Protein AF-X1JRC8-F1 (afdb_monomer_lite)

Structure (mmCIF, N/CA/C/O backbone):
data_AF-X1JRC8-F1
#
_entry.id   AF-X1JRC8-F1
#
loop_
_atom_site.group_PDB
_atom_site.id
_atom_site.type_symbol
_atom_site.label_atom_id
_atom_site.label_alt_id
_atom_site.label_comp_id
_atom_site.label_asym_id
_atom_site.label_entity_id
_atom_site.label_seq_id
_atom_site.pdbx_PDB_ins_code
_atom_site.Cartn_x
_atom_site.Cartn_y
_atom_site.Cartn_z
_atom_site.occupancy
_atom_site.B_iso_or_equiv
_atom_site.auth_seq_id
_atom_site.auth_comp_id
_atom_site.auth_asym_id
_atom_site.auth_atom_id
_atom_site.pdbx_PDB_model_num
ATOM 1 N N . TYR A 1 1 ? 24.451 -19.264 -30.872 1.00 92.50 1 TYR A N 1
ATOM 2 C CA . TYR A 1 1 ? 23.324 -19.810 -30.075 1.00 92.50 1 TYR A CA 1
ATOM 3 C C . TYR A 1 1 ? 21.998 -19.510 -30.754 1.00 92.50 1 TYR A C 1
ATOM 5 O O . TYR A 1 1 ? 21.952 -18.642 -31.619 1.00 92.50 1 TYR A O 1
ATOM 13 N N . THR A 1 2 ? 20.902 -20.184 -30.382 1.00 96.12 2 THR A N 1
ATOM 14 C CA . THR A 1 2 ? 19.580 -19.758 -30.878 1.00 96.12 2 THR A CA 1
ATOM 15 C C . THR A 1 2 ? 19.216 -18.382 -30.307 1.00 96.12 2 THR A C 1
ATOM 17 O O . THR A 1 2 ? 19.749 -17.961 -29.279 1.00 96.12 2 THR A O 1
ATOM 20 N N . ARG A 1 3 ? 18.264 -17.680 -30.935 1.00 94.94 3 ARG A N 1
ATOM 21 C CA . ARG A 1 3 ? 17.757 -16.388 -30.425 1.00 94.94 3 ARG A CA 1
ATOM 22 C C . ARG A 1 3 ? 17.210 -16.500 -28.997 1.00 94.94 3 ARG A C 1
ATOM 24 O O . ARG A 1 3 ? 17.343 -15.582 -28.194 1.00 94.94 3 ARG A O 1
ATOM 31 N N . VAL A 1 4 ? 16.588 -17.638 -28.682 1.00 94.94 4 VAL A N 1
ATOM 32 C CA . VAL A 1 4 ? 16.016 -17.903 -27.357 1.00 94.94 4 VAL A CA 1
ATOM 33 C C . VAL A 1 4 ? 17.121 -18.072 -26.320 1.00 94.94 4 VAL A C 1
ATOM 35 O O . VAL A 1 4 ? 17.018 -17.497 -25.237 1.00 94.94 4 VAL A O 1
ATOM 38 N N . ASP A 1 5 ? 18.173 -18.815 -26.659 1.00 97.06 5 ASP A N 1
ATOM 39 C CA . ASP A 1 5 ? 19.301 -19.047 -25.758 1.00 97.06 5 ASP A CA 1
ATOM 40 C C . ASP A 1 5 ? 20.074 -17.756 -25.506 1.00 97.06 5 ASP A C 1
ATOM 42 O O . ASP A 1 5 ? 20.325 -17.426 -24.353 1.00 97.06 5 ASP A O 1
ATOM 46 N N . ALA A 1 6 ? 20.347 -16.962 -26.546 1.00 96.69 6 ALA A N 1
ATOM 47 C CA . ALA A 1 6 ? 21.014 -15.670 -26.395 1.00 96.69 6 ALA A CA 1
ATOM 48 C C . ALA A 1 6 ? 20.251 -14.729 -25.449 1.00 96.69 6 ALA A C 1
ATOM 50 O O . ALA A 1 6 ? 20.852 -14.106 -24.577 1.00 96.69 6 ALA A O 1
ATOM 51 N N . ARG A 1 7 ? 18.913 -14.685 -25.547 1.00 96.50 7 ARG A N 1
ATOM 52 C CA . ARG A 1 7 ? 18.073 -13.909 -24.623 1.00 96.50 7 ARG A CA 1
ATOM 53 C C . ARG A 1 7 ? 18.144 -14.428 -23.184 1.00 96.50 7 ARG A C 1
ATOM 55 O O . ARG A 1 7 ? 18.251 -13.623 -22.268 1.00 96.50 7 ARG A O 1
ATOM 62 N N . ARG A 1 8 ? 18.075 -15.747 -22.972 1.00 96.69 8 ARG A N 1
ATOM 63 C CA . ARG A 1 8 ? 18.184 -16.355 -21.629 1.00 96.69 8 ARG A CA 1
ATOM 64 C C . ARG A 1 8 ? 19.566 -16.133 -21.019 1.00 96.69 8 ARG A C 1
ATOM 66 O O . ARG A 1 8 ? 19.680 -15.856 -19.834 1.00 96.69 8 ARG A O 1
ATOM 73 N N . MET A 1 9 ? 20.614 -16.233 -21.828 1.00 97.12 9 MET A N 1
ATOM 74 C CA . MET A 1 9 ? 21.980 -15.982 -21.385 1.00 97.12 9 MET A CA 1
ATOM 75 C C . MET A 1 9 ? 22.197 -14.503 -21.053 1.00 97.12 9 MET A C 1
ATOM 77 O O . MET A 1 9 ? 22.832 -14.209 -20.047 1.00 97.12 9 MET A O 1
ATOM 81 N N . TRP A 1 10 ? 21.629 -13.575 -21.830 1.00 96.75 10 TRP A N 1
ATOM 82 C CA . TRP A 1 10 ? 21.593 -12.151 -21.473 1.00 96.75 10 TRP A CA 1
ATOM 83 C C . TRP A 1 10 ? 20.871 -11.907 -20.138 1.00 96.75 10 TRP A C 1
ATOM 85 O O . TRP A 1 10 ? 21.379 -11.192 -19.271 1.00 96.75 10 TRP A O 1
ATOM 95 N N . ASP A 1 11 ? 19.708 -12.534 -19.947 1.00 95.62 11 ASP A N 1
ATOM 96 C CA . ASP A 1 11 ? 18.930 -12.438 -18.708 1.00 95.62 11 ASP A CA 1
ATOM 97 C C . ASP A 1 11 ? 19.747 -12.891 -17.488 1.00 95.62 11 ASP A C 1
ATOM 99 O O . ASP A 1 11 ? 19.857 -12.171 -16.499 1.00 95.62 11 ASP A O 1
ATOM 103 N N . LEU A 1 12 ? 20.478 -13.998 -17.629 1.00 95.94 12 LEU A N 1
ATOM 104 C CA . LEU A 1 12 ? 21.404 -14.516 -16.619 1.00 95.94 12 LEU A CA 1
ATOM 105 C C . LEU A 1 12 ? 22.766 -13.797 -16.570 1.00 95.94 12 LEU A C 1
ATOM 107 O O . LEU A 1 12 ? 23.663 -14.254 -15.866 1.00 95.94 12 LEU A O 1
ATOM 111 N N . ARG A 1 13 ? 22.942 -12.692 -17.310 1.00 94.75 13 ARG A N 1
ATOM 112 C CA . ARG A 1 13 ? 24.187 -11.896 -17.383 1.00 94.75 13 ARG A CA 1
ATOM 113 C C . ARG A 1 13 ? 25.418 -12.684 -17.857 1.00 94.75 13 ARG A C 1
ATOM 115 O O . ARG A 1 13 ? 26.549 -12.308 -17.575 1.00 94.75 13 ARG A O 1
ATOM 122 N N . MET A 1 14 ? 25.192 -13.749 -18.621 1.00 97.12 14 MET A N 1
ATOM 123 C CA . MET A 1 14 ? 26.229 -14.597 -19.220 1.00 97.12 14 MET A CA 1
ATOM 124 C C . MET A 1 14 ? 26.732 -14.065 -20.567 1.00 97.12 14 MET A C 1
ATOM 126 O O . MET A 1 14 ? 27.758 -14.530 -21.049 1.00 97.12 14 MET A O 1
ATOM 130 N N . LEU A 1 15 ? 26.005 -13.128 -21.184 1.00 97.06 15 LEU A N 1
ATOM 131 C CA . LEU A 1 15 ? 26.433 -12.408 -22.385 1.00 97.06 15 LEU A CA 1
ATOM 132 C C . LEU A 1 15 ? 26.430 -10.905 -22.120 1.00 97.06 15 LEU A C 1
ATOM 134 O O . LEU A 1 15 ? 25.536 -10.377 -21.460 1.00 97.06 15 LEU A O 1
ATOM 138 N N . SER A 1 16 ? 27.401 -10.210 -22.696 1.00 97.25 16 SER A N 1
ATOM 139 C CA . SER A 1 16 ? 27.428 -8.755 -22.818 1.00 97.25 16 SER A CA 1
ATOM 140 C C . SER A 1 16 ? 26.529 -8.265 -23.960 1.00 97.25 16 SER A C 1
ATOM 142 O O . SER A 1 16 ? 26.144 -9.021 -24.854 1.00 97.25 16 SER A O 1
ATOM 144 N N . LYS A 1 17 ? 26.238 -6.956 -23.990 1.00 96.12 17 LYS A N 1
ATOM 145 C CA . LYS A 1 17 ? 25.460 -6.324 -25.075 1.00 96.12 17 LYS A CA 1
ATOM 146 C C . LYS A 1 17 ? 26.081 -6.585 -26.457 1.00 96.12 17 LYS A C 1
ATOM 148 O O . LYS A 1 17 ? 25.355 -6.799 -27.423 1.00 96.12 17 LYS A O 1
ATOM 153 N N . LYS A 1 18 ? 27.418 -6.588 -26.541 1.00 97.31 18 LYS A N 1
ATOM 154 C CA . LYS A 1 18 ? 28.154 -6.886 -27.775 1.00 97.31 18 LYS A CA 1
ATOM 155 C C . LYS A 1 18 ? 27.956 -8.342 -28.192 1.00 97.31 18 LYS A C 1
ATOM 157 O O . LYS A 1 18 ? 27.588 -8.592 -29.328 1.00 97.31 18 LYS A O 1
ATOM 162 N N . GLU A 1 19 ? 28.117 -9.287 -27.270 1.00 98.00 19 GLU A N 1
ATOM 163 C CA . GLU A 1 19 ? 27.978 -10.716 -27.583 1.00 98.00 19 GLU A CA 1
ATOM 164 C C . GLU A 1 19 ? 26.544 -11.101 -27.975 1.00 98.00 19 GLU A C 1
ATOM 166 O O . GLU A 1 19 ? 26.345 -11.993 -28.796 1.00 98.00 19 GLU A O 1
ATOM 171 N N . VAL A 1 20 ? 25.532 -10.402 -27.447 1.00 97.69 20 VAL A N 1
ATOM 172 C CA . VAL A 1 20 ? 24.144 -10.556 -27.909 1.00 97.69 20 VAL A CA 1
ATOM 173 C C . VAL A 1 20 ? 24.008 -10.154 -29.380 1.00 97.69 20 VAL A C 1
ATOM 175 O O . VAL A 1 20 ? 23.368 -10.874 -30.146 1.00 97.69 20 VAL A O 1
ATOM 178 N N . LYS A 1 21 ? 24.613 -9.032 -29.789 1.00 98.25 21 LYS A N 1
ATOM 179 C CA . LYS A 1 21 ? 24.619 -8.585 -31.190 1.00 98.25 21 LYS A CA 1
ATOM 180 C C . LYS A 1 21 ? 25.400 -9.544 -32.083 1.00 98.25 21 LYS A C 1
ATOM 182 O O . LYS A 1 21 ? 24.866 -9.966 -33.104 1.00 98.25 21 LYS A O 1
ATOM 187 N N . ASP A 1 22 ? 26.612 -9.913 -31.675 1.00 98.19 22 ASP A N 1
ATOM 188 C CA . ASP A 1 22 ? 27.473 -10.841 -32.414 1.00 98.19 22 ASP A CA 1
ATOM 189 C C . ASP A 1 22 ? 26.734 -12.168 -32.660 1.00 98.19 22 ASP A C 1
ATOM 191 O O . ASP A 1 22 ? 26.704 -12.666 -33.780 1.00 98.19 22 ASP A O 1
ATOM 195 N N . ASN A 1 23 ? 25.998 -12.673 -31.662 1.00 98.31 23 ASN A N 1
ATOM 196 C CA . ASN A 1 23 ? 25.167 -13.861 -31.836 1.00 98.31 23 ASN A CA 1
ATOM 197 C C . ASN A 1 23 ? 24.073 -13.689 -32.910 1.00 98.31 23 ASN A C 1
ATOM 199 O O . ASN A 1 23 ? 23.724 -14.657 -33.581 1.00 98.31 23 ASN A O 1
ATOM 203 N N . TYR A 1 24 ? 23.480 -12.501 -33.061 1.00 98.12 24 TYR A N 1
ATOM 204 C CA . TYR A 1 24 ? 22.517 -12.252 -34.139 1.00 98.12 24 TYR A CA 1
ATOM 205 C C . TYR A 1 24 ? 23.202 -12.173 -35.510 1.00 98.12 24 TYR A C 1
ATOM 207 O O . TYR A 1 24 ? 22.661 -12.715 -36.471 1.00 98.12 24 TYR A O 1
ATOM 215 N N . LEU A 1 25 ? 24.401 -11.596 -35.601 1.00 98.19 25 LEU A N 1
ATOM 216 C CA . LEU A 1 25 ? 25.201 -11.623 -36.832 1.00 98.19 25 LEU A CA 1
ATOM 217 C C . LEU A 1 25 ? 25.545 -13.065 -37.243 1.00 98.19 25 LEU A C 1
ATOM 219 O O . LEU A 1 25 ?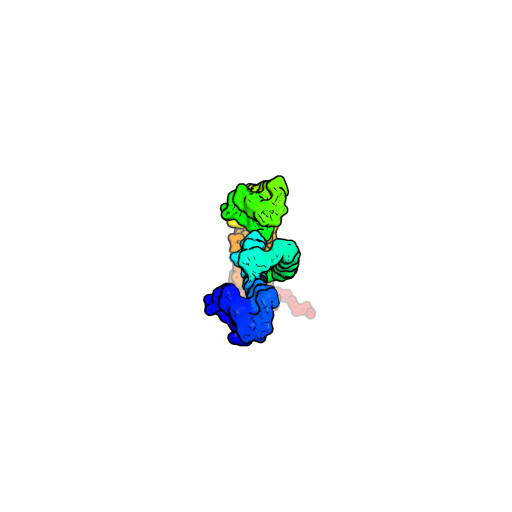 25.337 -13.441 -38.394 1.00 98.19 25 LEU A O 1
ATOM 223 N N . ASP A 1 26 ? 25.951 -13.908 -36.290 1.00 98.06 26 ASP A N 1
ATOM 224 C CA . ASP A 1 26 ? 26.242 -15.333 -36.521 1.00 98.06 26 ASP A CA 1
ATOM 225 C C . ASP A 1 26 ? 25.016 -16.125 -37.007 1.00 98.06 26 ASP A C 1
ATOM 227 O O . ASP A 1 26 ? 25.140 -17.130 -37.708 1.00 98.06 26 ASP A O 1
ATOM 231 N N . LEU A 1 27 ? 23.812 -15.674 -36.644 1.00 96.81 27 LEU A N 1
ATOM 232 C CA . LEU A 1 27 ? 22.545 -16.236 -37.120 1.00 96.81 27 LEU A CA 1
ATOM 233 C C . LEU A 1 27 ? 22.153 -15.746 -38.524 1.00 96.81 27 LEU A C 1
ATOM 235 O O . LEU A 1 27 ? 21.112 -16.164 -39.036 1.00 96.81 27 LEU A O 1
ATOM 239 N N . GLY A 1 28 ? 22.966 -14.888 -39.144 1.00 97.50 28 GLY A N 1
ATOM 240 C CA . GLY A 1 28 ? 22.777 -14.390 -40.504 1.00 97.50 28 GLY A CA 1
ATOM 241 C C . GLY A 1 28 ? 21.950 -13.109 -40.610 1.00 97.50 28 GLY A C 1
ATOM 242 O O . GLY A 1 28 ? 21.501 -12.778 -41.705 1.00 97.50 28 GLY A O 1
ATOM 243 N N . TYR A 1 29 ? 21.723 -12.392 -39.505 1.00 97.50 29 TYR A N 1
ATOM 244 C CA . TYR A 1 29 ? 21.172 -11.038 -39.572 1.00 97.50 29 TYR A CA 1
ATOM 245 C C . TYR A 1 29 ? 22.233 -10.065 -40.099 1.00 97.50 29 TYR A C 1
ATOM 247 O O . TYR A 1 29 ? 23.415 -10.214 -39.802 1.00 97.50 29 TYR A O 1
ATOM 255 N N . ASP A 1 30 ? 21.815 -9.050 -40.854 1.00 98.25 30 ASP A N 1
ATOM 256 C CA . ASP A 1 30 ? 22.697 -7.925 -41.169 1.00 98.25 30 ASP A CA 1
ATOM 257 C C . ASP A 1 30 ? 22.907 -7.006 -39.952 1.00 98.25 30 ASP A C 1
ATOM 259 O O . ASP A 1 30 ? 22.275 -7.164 -38.905 1.00 98.25 30 ASP A O 1
ATOM 263 N N . GLU A 1 31 ? 23.804 -6.033 -40.105 1.00 97.56 31 GLU A N 1
ATOM 264 C CA . GLU A 1 31 ? 24.212 -5.104 -39.049 1.00 97.56 31 GLU A CA 1
ATOM 265 C C . GLU A 1 31 ? 23.036 -4.326 -38.440 1.00 97.56 31 GLU A C 1
ATOM 267 O O . GLU A 1 31 ? 22.929 -4.217 -37.216 1.00 97.56 31 GLU A O 1
ATOM 272 N N . GLU A 1 32 ? 22.130 -3.816 -39.278 1.00 97.94 32 GLU A N 1
ATOM 273 C CA . GLU A 1 32 ? 20.974 -3.033 -38.835 1.00 97.94 32 GLU A CA 1
ATOM 274 C C . GLU A 1 32 ? 20.010 -3.910 -38.032 1.00 97.94 32 GLU A C 1
ATOM 276 O O . GLU A 1 32 ? 19.557 -3.534 -36.944 1.00 97.94 32 GLU A O 1
ATOM 281 N N . HIS A 1 33 ? 19.700 -5.100 -38.546 1.00 97.62 33 HIS A N 1
ATOM 282 C CA . HIS A 1 33 ? 18.775 -6.005 -37.881 1.00 97.62 33 HIS A CA 1
ATOM 283 C C . HIS A 1 33 ? 19.375 -6.617 -36.615 1.00 97.62 33 HIS A C 1
ATOM 285 O O . HIS A 1 33 ? 18.651 -6.776 -35.631 1.00 97.62 33 HIS A O 1
ATOM 291 N N . ALA A 1 34 ? 20.670 -6.933 -36.601 1.00 98.00 34 ALA A N 1
ATOM 292 C CA . ALA A 1 34 ? 21.358 -7.424 -35.412 1.00 98.00 34 ALA A CA 1
ATOM 293 C C . ALA A 1 34 ? 21.370 -6.367 -34.299 1.00 98.00 34 ALA A C 1
ATOM 295 O O . ALA A 1 34 ? 21.096 -6.700 -33.143 1.00 98.00 34 ALA A O 1
ATOM 296 N N . GLU A 1 35 ? 21.600 -5.094 -34.641 1.00 97.06 35 GLU A N 1
ATOM 297 C CA . GLU A 1 35 ? 21.531 -3.976 -33.694 1.00 97.06 35 GLU A CA 1
ATOM 298 C C . GLU A 1 35 ? 20.130 -3.857 -33.081 1.00 97.06 35 GLU A C 1
ATOM 300 O O . GLU A 1 35 ? 19.975 -3.893 -31.856 1.00 97.06 35 GLU A O 1
ATOM 305 N N . ARG A 1 36 ? 19.090 -3.836 -33.926 1.00 96.12 36 ARG A N 1
ATOM 306 C CA . ARG A 1 36 ? 17.692 -3.760 -33.474 1.00 96.12 36 ARG A CA 1
ATOM 307 C C . ARG A 1 36 ? 17.275 -4.966 -32.643 1.00 96.12 36 ARG A C 1
ATOM 309 O O . ARG A 1 36 ? 16.566 -4.814 -31.651 1.00 96.12 36 ARG A O 1
ATOM 316 N N . MET A 1 37 ? 17.706 -6.168 -33.023 1.00 96.50 37 MET A N 1
ATOM 317 C CA . MET A 1 37 ? 17.420 -7.389 -32.269 1.00 96.50 37 MET A CA 1
ATOM 318 C C . MET A 1 37 ? 18.109 -7.386 -30.906 1.00 96.50 37 MET A C 1
ATOM 320 O O . MET A 1 37 ? 17.512 -7.827 -29.919 1.00 96.50 37 MET A O 1
ATOM 324 N N . LYS A 1 38 ? 19.334 -6.862 -30.824 1.00 96.56 38 LYS A N 1
ATOM 325 C CA . LYS A 1 38 ? 20.045 -6.652 -29.562 1.00 96.56 38 LYS A CA 1
ATOM 326 C C . LYS A 1 38 ? 19.288 -5.656 -28.680 1.00 96.56 38 LYS A C 1
ATOM 328 O O . LYS A 1 38 ? 18.939 -6.023 -27.560 1.00 96.56 38 LYS A O 1
ATOM 333 N N . ASP A 1 39 ? 18.949 -4.468 -29.177 1.00 95.31 39 ASP A N 1
ATOM 334 C CA . ASP A 1 39 ? 18.197 -3.464 -28.400 1.00 95.31 39 ASP A CA 1
ATOM 335 C C . ASP A 1 39 ? 16.848 -4.009 -27.920 1.00 95.31 39 ASP A C 1
ATOM 337 O O . ASP A 1 39 ? 16.510 -3.914 -26.739 1.00 95.31 39 ASP A O 1
ATOM 341 N N . TRP A 1 40 ? 16.112 -4.686 -28.805 1.00 95.56 40 TRP A N 1
ATOM 342 C CA . TRP A 1 40 ? 14.862 -5.345 -28.441 1.00 95.56 40 TRP A CA 1
ATOM 343 C C . TRP A 1 40 ? 15.059 -6.388 -27.339 1.00 95.56 40 TRP A C 1
ATOM 345 O O . TRP A 1 40 ? 14.259 -6.449 -26.411 1.00 95.56 40 TRP A O 1
ATOM 355 N N . THR A 1 41 ? 16.121 -7.196 -27.404 1.00 96.44 41 THR A N 1
ATOM 356 C CA . THR A 1 41 ? 16.408 -8.236 -26.400 1.00 96.44 41 THR A CA 1
ATOM 357 C C . THR A 1 41 ? 16.669 -7.628 -25.025 1.00 96.44 41 THR A C 1
ATOM 359 O O . THR A 1 41 ? 16.116 -8.106 -24.033 1.00 96.44 41 THR A O 1
ATOM 362 N N . LEU A 1 42 ? 17.478 -6.567 -24.976 1.00 95.94 42 LEU A N 1
ATOM 363 C CA . LEU A 1 42 ? 17.808 -5.834 -23.754 1.00 95.94 42 LEU A CA 1
ATOM 364 C C . LEU A 1 42 ? 16.549 -5.253 -23.107 1.00 95.94 42 LEU A C 1
ATOM 366 O O . LEU A 1 42 ? 16.268 -5.544 -21.942 1.00 95.94 42 LEU A O 1
ATOM 370 N N . VAL A 1 43 ? 15.764 -4.505 -23.886 1.00 96.31 43 VAL A N 1
ATOM 371 C CA . VAL A 1 43 ? 14.520 -3.881 -23.421 1.00 96.31 43 VAL A CA 1
ATOM 372 C C . VAL A 1 43 ? 13.493 -4.930 -23.013 1.00 96.31 43 VAL A C 1
ATOM 374 O O . VAL A 1 43 ? 12.861 -4.786 -21.973 1.00 96.31 43 VAL A O 1
ATOM 377 N N . TYR A 1 44 ? 13.319 -5.998 -23.793 1.00 95.19 44 TYR A N 1
ATOM 378 C CA . TYR A 1 44 ? 12.329 -7.040 -23.517 1.00 95.19 44 TYR A CA 1
ATOM 379 C C . TYR A 1 44 ? 12.582 -7.736 -22.178 1.00 95.19 44 TYR A C 1
ATOM 381 O O . TYR A 1 44 ? 11.643 -7.967 -21.416 1.00 95.19 44 TYR A O 1
ATOM 389 N N . VAL A 1 45 ? 13.844 -8.062 -21.890 1.00 95.19 45 VAL A N 1
ATOM 390 C CA . VAL A 1 45 ? 14.231 -8.696 -20.626 1.00 95.19 45 VAL A CA 1
ATOM 391 C C . VAL A 1 45 ? 14.071 -7.720 -19.460 1.00 95.19 45 VAL A C 1
ATOM 393 O O . VAL A 1 45 ? 13.389 -8.049 -18.490 1.00 95.19 45 VAL A O 1
ATOM 396 N N . ALA A 1 46 ? 14.604 -6.500 -19.582 1.00 95.00 46 ALA A N 1
ATOM 397 C CA . ALA A 1 46 ? 14.498 -5.486 -18.533 1.00 95.00 46 ALA A CA 1
ATOM 398 C C . ALA A 1 46 ? 13.036 -5.135 -18.217 1.00 95.00 46 ALA A C 1
ATOM 400 O O . ALA A 1 46 ? 12.633 -5.131 -17.060 1.00 95.00 46 ALA A O 1
ATOM 401 N N . ALA A 1 47 ? 12.205 -4.914 -19.236 1.00 94.81 47 ALA A N 1
ATOM 402 C CA . ALA A 1 47 ? 10.809 -4.523 -19.065 1.00 94.81 47 ALA A CA 1
ATOM 403 C C . ALA A 1 47 ? 9.964 -5.586 -18.342 1.00 94.81 47 ALA A C 1
ATOM 405 O O . ALA A 1 47 ? 9.012 -5.229 -17.641 1.00 94.81 47 ALA A O 1
ATOM 406 N N . GLY A 1 48 ? 10.293 -6.873 -18.511 1.00 92.94 48 GLY A N 1
ATOM 407 C CA . GLY A 1 48 ? 9.643 -7.975 -17.800 1.00 92.94 48 GLY A CA 1
ATOM 408 C C . GLY A 1 48 ? 9.974 -7.983 -16.308 1.00 92.94 48 GLY A C 1
ATOM 409 O O . GLY A 1 48 ? 9.063 -8.046 -15.482 1.00 92.94 48 GLY A O 1
ATOM 410 N N . ASP A 1 49 ? 11.257 -7.861 -15.969 1.00 94.12 49 ASP A N 1
ATOM 411 C CA . ASP A 1 49 ? 11.726 -7.788 -14.582 1.00 94.12 49 ASP A CA 1
ATOM 412 C C . ASP A 1 49 ? 11.241 -6.509 -13.874 1.00 94.12 49 ASP A C 1
ATOM 414 O O . ASP A 1 49 ? 10.655 -6.579 -12.794 1.00 94.12 49 ASP A O 1
ATOM 418 N N . ILE A 1 50 ? 11.369 -5.350 -14.528 1.00 94.88 50 ILE A N 1
ATOM 419 C CA . ILE A 1 50 ? 10.894 -4.052 -14.024 1.00 94.88 50 ILE A CA 1
ATOM 420 C C . ILE A 1 50 ? 9.395 -4.103 -13.739 1.00 94.88 50 ILE A C 1
ATOM 422 O O . ILE A 1 50 ? 8.974 -3.680 -12.668 1.00 94.88 50 ILE A O 1
ATOM 426 N N . ARG A 1 51 ? 8.578 -4.676 -14.638 1.00 92.81 51 ARG A N 1
ATOM 427 C CA . ARG A 1 51 ? 7.140 -4.863 -14.381 1.00 92.81 51 ARG A CA 1
ATOM 428 C C . ARG A 1 51 ? 6.906 -5.662 -13.101 1.00 92.81 51 ARG A C 1
ATOM 430 O O . ARG A 1 51 ? 6.074 -5.265 -12.295 1.00 92.81 51 ARG A O 1
ATOM 437 N N . ALA A 1 52 ? 7.620 -6.771 -12.921 1.00 89.62 52 ALA A N 1
ATOM 438 C CA . ALA A 1 52 ? 7.442 -7.646 -11.767 1.00 89.62 52 ALA A CA 1
ATOM 439 C C . ALA A 1 52 ? 7.899 -6.999 -10.449 1.00 89.62 52 ALA A C 1
ATOM 441 O O . ALA A 1 52 ? 7.293 -7.245 -9.407 1.00 89.62 52 ALA A O 1
ATOM 442 N N . ARG A 1 53 ? 8.964 -6.188 -10.471 1.00 92.00 53 ARG A N 1
ATOM 443 C CA . ARG A 1 53 ? 9.425 -5.427 -9.299 1.00 92.00 53 ARG A CA 1
ATOM 444 C C . ARG A 1 53 ? 8.501 -4.255 -8.988 1.00 92.00 53 ARG A C 1
ATOM 446 O O . ARG A 1 53 ? 8.157 -4.048 -7.827 1.00 92.00 53 ARG A O 1
ATOM 453 N N . PHE A 1 54 ? 8.058 -3.538 -10.016 1.00 86.75 54 PHE A N 1
ATOM 454 C CA . PHE A 1 54 ? 7.133 -2.416 -9.894 1.00 86.75 54 PHE A CA 1
ATOM 455 C C . PHE A 1 54 ? 5.773 -2.864 -9.349 1.00 86.75 54 PHE A C 1
ATOM 457 O O . PHE A 1 54 ? 5.271 -2.267 -8.401 1.00 86.75 54 PHE A O 1
ATOM 464 N N . SER A 1 55 ? 5.213 -3.969 -9.859 1.00 82.94 55 SER A N 1
ATOM 465 C CA . SER A 1 55 ? 3.917 -4.480 -9.389 1.00 82.94 55 SER A CA 1
ATOM 466 C C . SER A 1 55 ? 3.932 -4.924 -7.922 1.00 82.94 55 SER A C 1
ATOM 468 O O . SER A 1 55 ? 2.899 -4.917 -7.259 1.00 82.94 55 SER A O 1
ATOM 470 N N . LYS A 1 56 ? 5.111 -5.272 -7.391 1.00 82.50 56 LYS A N 1
ATOM 471 C CA . LYS A 1 56 ? 5.333 -5.617 -5.978 1.00 82.50 56 LYS A CA 1
ATOM 472 C C . LYS A 1 56 ? 5.740 -4.422 -5.107 1.00 82.50 56 LYS A C 1
ATOM 474 O O . LYS A 1 56 ? 6.027 -4.608 -3.923 1.00 82.50 56 LYS A O 1
ATOM 479 N N . GLY A 1 57 ? 5.833 -3.223 -5.686 1.00 79.81 57 GLY A N 1
ATOM 480 C CA . GLY A 1 57 ? 6.291 -2.015 -4.999 1.00 79.81 57 GLY A CA 1
ATOM 481 C C . GLY A 1 57 ? 7.752 -2.075 -4.546 1.00 79.81 57 GLY A C 1
ATOM 482 O O . GLY A 1 57 ? 8.110 -1.445 -3.559 1.00 79.81 57 GLY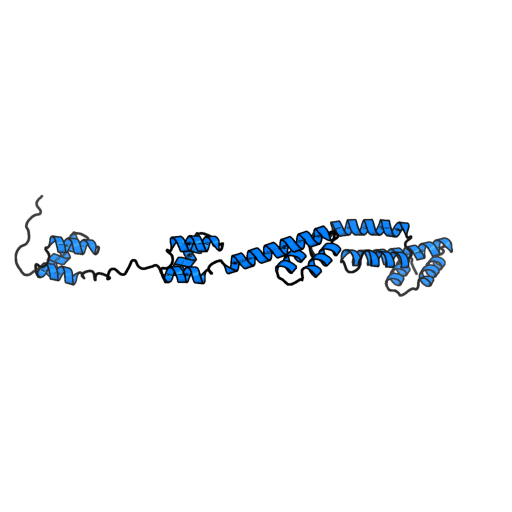 A O 1
ATOM 483 N N . TRP A 1 58 ? 8.598 -2.875 -5.204 1.00 85.69 58 TRP A N 1
ATOM 484 C CA . TRP A 1 58 ? 10.034 -2.943 -4.890 1.00 85.69 58 TRP A CA 1
ATOM 485 C C . TRP A 1 58 ? 10.831 -1.801 -5.522 1.00 85.69 58 TRP A C 1
ATOM 487 O O . TRP A 1 58 ? 11.961 -1.564 -5.112 1.00 85.69 58 TRP A O 1
ATOM 497 N N . ILE A 1 59 ? 10.251 -1.138 -6.523 1.00 81.38 59 ILE A N 1
ATOM 498 C CA . ILE A 1 59 ? 10.800 0.043 -7.187 1.00 81.38 59 ILE A CA 1
ATOM 499 C C . ILE A 1 59 ? 9.694 1.067 -7.434 1.00 81.38 59 ILE A C 1
ATOM 501 O O . ILE A 1 59 ? 8.530 0.713 -7.643 1.00 81.38 59 ILE A O 1
ATOM 505 N N . THR A 1 60 ? 10.081 2.332 -7.442 1.00 82.56 60 THR A N 1
ATOM 506 C CA . THR A 1 60 ? 9.247 3.493 -7.754 1.00 82.56 60 THR A CA 1
ATOM 507 C C . THR A 1 60 ? 9.079 3.681 -9.264 1.00 82.56 60 THR A C 1
ATOM 509 O O . THR A 1 60 ? 9.813 3.116 -10.078 1.00 82.56 60 THR A O 1
ATOM 512 N N . ALA A 1 61 ? 8.124 4.528 -9.665 1.00 80.12 61 ALA A N 1
ATOM 513 C CA . ALA A 1 61 ? 7.946 4.899 -11.071 1.00 80.12 61 ALA A CA 1
ATOM 514 C C . ALA A 1 61 ? 9.192 5.603 -11.647 1.00 80.12 61 ALA A C 1
ATOM 516 O O . ALA A 1 61 ? 9.541 5.387 -12.806 1.00 80.12 61 ALA A O 1
ATOM 517 N N . THR A 1 62 ? 9.895 6.391 -10.829 1.00 81.50 62 THR A N 1
ATOM 518 C CA . THR A 1 62 ? 11.137 7.085 -11.204 1.00 81.50 62 THR A CA 1
ATOM 519 C C . THR A 1 62 ? 12.293 6.111 -11.439 1.00 81.50 62 THR A C 1
ATOM 521 O O . THR A 1 62 ? 13.023 6.242 -12.425 1.00 81.50 62 THR A O 1
ATOM 524 N N . GLU A 1 63 ? 12.444 5.101 -10.579 1.00 85.94 63 GLU A N 1
ATOM 525 C CA . GLU A 1 63 ? 13.445 4.039 -10.753 1.00 85.94 63 GLU A CA 1
ATOM 526 C C . GLU A 1 63 ? 13.130 3.191 -11.990 1.00 85.94 63 GLU A C 1
ATOM 528 O O . GLU A 1 63 ? 13.993 3.013 -12.849 1.00 85.94 63 GLU A O 1
ATOM 533 N N . ALA A 1 64 ? 11.869 2.774 -12.159 1.00 90.81 64 ALA A N 1
ATOM 534 C CA . ALA A 1 64 ? 11.425 2.047 -13.348 1.00 90.81 64 ALA A CA 1
ATOM 535 C C . ALA A 1 64 ? 11.688 2.839 -14.641 1.00 90.81 64 ALA A C 1
ATOM 537 O O . ALA A 1 64 ? 12.132 2.268 -15.638 1.00 90.81 64 ALA A O 1
ATOM 538 N N . ARG A 1 65 ? 11.460 4.160 -14.630 1.00 91.25 65 ARG A N 1
ATOM 539 C CA . ARG A 1 65 ? 11.755 5.048 -15.762 1.00 91.25 65 ARG A CA 1
ATOM 540 C C . ARG A 1 65 ? 13.235 5.041 -16.121 1.00 91.25 65 ARG A C 1
ATOM 542 O O . ARG A 1 65 ? 13.576 4.872 -17.290 1.00 91.25 65 ARG A O 1
ATOM 549 N N . THR A 1 66 ? 14.092 5.228 -15.122 1.00 92.12 66 THR A N 1
ATOM 550 C CA . THR A 1 66 ? 15.549 5.259 -15.295 1.00 92.12 66 THR A CA 1
ATOM 551 C C . THR A 1 66 ? 16.050 3.946 -15.888 1.00 92.12 66 THR A C 1
ATOM 553 O O . THR A 1 66 ? 16.716 3.951 -16.921 1.00 92.12 66 THR A O 1
ATOM 556 N N . GLU A 1 67 ? 15.642 2.813 -15.318 1.00 94.44 67 GLU A N 1
ATOM 557 C CA . GLU A 1 67 ? 16.097 1.500 -15.776 1.00 94.44 67 GLU A CA 1
ATOM 558 C C . GLU A 1 67 ? 15.618 1.152 -17.200 1.00 94.44 67 GLU A C 1
ATOM 560 O O . GLU A 1 67 ? 16.361 0.552 -17.980 1.00 94.44 67 GLU A O 1
ATOM 565 N N . LEU A 1 68 ? 14.398 1.547 -17.588 1.00 95.00 68 LEU A N 1
ATOM 566 C CA . LEU A 1 68 ? 13.899 1.335 -18.955 1.00 95.00 68 LEU A CA 1
ATOM 567 C C . LEU A 1 68 ? 14.691 2.142 -19.992 1.00 95.00 68 LEU A C 1
ATOM 569 O O . LEU A 1 68 ? 14.964 1.634 -21.084 1.00 95.00 68 LEU A O 1
ATOM 573 N N . LEU A 1 69 ? 15.080 3.373 -19.652 1.00 93.94 69 LEU A N 1
ATOM 574 C CA . LEU A 1 69 ? 15.927 4.210 -20.505 1.00 93.94 69 LEU A CA 1
ATOM 575 C C . LEU A 1 69 ? 17.324 3.603 -20.663 1.00 93.94 69 LEU A C 1
ATOM 577 O O . LEU A 1 69 ? 17.823 3.489 -21.781 1.00 93.94 69 LEU A O 1
ATOM 581 N N . GLU A 1 70 ? 17.930 3.140 -19.570 1.00 93.56 70 GLU A N 1
ATOM 582 C CA . GLU A 1 70 ? 19.245 2.482 -19.590 1.00 93.56 70 GLU A CA 1
ATOM 583 C C . GLU A 1 70 ? 19.245 1.156 -20.368 1.00 93.56 70 GLU A C 1
ATOM 585 O O . GLU A 1 70 ? 20.245 0.780 -21.001 1.00 93.56 70 GLU A O 1
ATOM 590 N N . ALA A 1 71 ? 18.112 0.448 -20.357 1.00 92.94 71 ALA A N 1
ATOM 591 C CA . ALA A 1 71 ? 17.899 -0.748 -21.164 1.00 92.94 71 ALA A CA 1
ATOM 592 C C . ALA A 1 71 ? 17.775 -0.445 -22.669 1.00 92.94 71 ALA A C 1
ATOM 594 O O . ALA A 1 71 ? 17.933 -1.362 -23.476 1.00 92.94 71 ALA A O 1
ATOM 595 N N . GLY A 1 72 ? 17.541 0.816 -23.048 1.00 92.56 72 GLY A N 1
ATOM 596 C CA . GLY A 1 72 ? 17.441 1.274 -24.436 1.00 92.56 72 GLY A CA 1
ATOM 597 C C . GLY A 1 72 ? 16.011 1.491 -24.933 1.00 92.56 72 GLY A C 1
ATOM 598 O O . GLY A 1 72 ? 15.792 1.556 -26.142 1.00 92.56 72 GLY A O 1
ATOM 599 N N . MET A 1 73 ? 15.016 1.582 -24.042 1.00 94.75 73 MET A N 1
ATOM 600 C CA . MET A 1 73 ? 13.657 1.936 -24.452 1.00 94.75 73 MET A CA 1
ATOM 601 C C . MET A 1 73 ? 13.616 3.421 -24.862 1.00 94.75 73 MET A C 1
ATOM 603 O O . MET A 1 73 ? 14.078 4.263 -24.093 1.00 94.75 73 MET A O 1
ATOM 607 N N . PRO A 1 74 ? 13.053 3.772 -26.036 1.00 93.81 74 PRO A N 1
ATOM 608 C CA . PRO A 1 74 ? 12.914 5.169 -26.450 1.00 93.81 74 PRO A CA 1
ATOM 609 C C . PRO A 1 74 ? 12.114 5.985 -25.435 1.00 93.81 74 PRO A C 1
ATOM 611 O O . PRO A 1 74 ? 11.118 5.483 -24.911 1.00 93.81 74 PRO A O 1
ATOM 614 N N . VAL A 1 75 ? 12.510 7.237 -2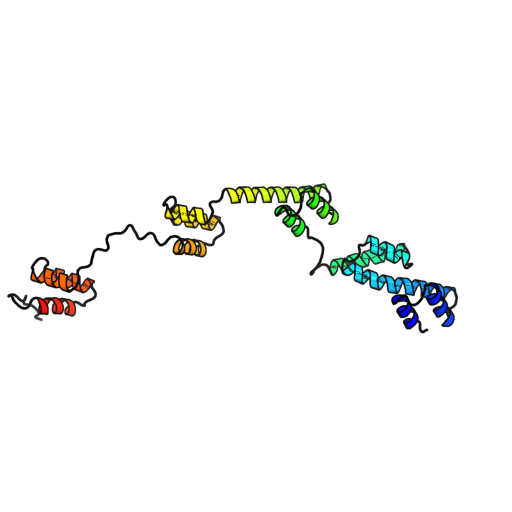5.193 1.00 87.94 75 VAL A N 1
ATOM 615 C CA . VAL A 1 75 ? 11.905 8.116 -24.173 1.00 87.94 75 VAL A CA 1
ATOM 616 C C . VAL A 1 75 ? 10.388 8.202 -24.344 1.00 87.94 75 VAL A C 1
ATOM 618 O O . VAL A 1 75 ? 9.640 7.991 -23.392 1.00 87.94 75 VAL A O 1
ATOM 621 N N . GLU A 1 76 ? 9.930 8.391 -25.579 1.00 88.38 76 GLU A N 1
ATOM 622 C CA . GLU A 1 76 ? 8.513 8.503 -25.933 1.00 88.38 76 GLU A CA 1
ATOM 623 C C . GLU A 1 76 ? 7.746 7.210 -25.627 1.00 88.38 76 GLU A C 1
ATOM 625 O O . GLU A 1 76 ? 6.550 7.225 -25.334 1.00 88.38 76 GLU A O 1
ATOM 630 N N . ARG A 1 77 ? 8.429 6.061 -25.695 1.00 91.88 77 ARG A N 1
ATOM 631 C CA . ARG A 1 77 ? 7.844 4.758 -25.380 1.00 91.88 77 ARG A CA 1
ATOM 632 C C . ARG A 1 77 ? 7.834 4.482 -23.880 1.00 91.88 77 ARG A C 1
ATOM 634 O O . ARG A 1 77 ? 6.905 3.813 -23.427 1.00 91.88 77 ARG A O 1
ATOM 641 N N . VAL A 1 78 ? 8.829 4.969 -23.140 1.00 92.38 78 VAL A N 1
ATOM 642 C CA . VAL A 1 78 ? 8.932 4.781 -21.686 1.00 92.38 78 VAL A CA 1
ATOM 643 C C . VAL A 1 78 ? 7.727 5.380 -20.983 1.00 92.38 78 VAL A C 1
ATOM 645 O O . VAL A 1 78 ? 7.089 4.681 -20.199 1.00 92.38 78 VAL A O 1
ATOM 648 N N . ASP A 1 79 ? 7.368 6.620 -21.306 1.00 86.50 79 ASP A N 1
ATOM 649 C CA . ASP A 1 79 ? 6.275 7.308 -20.616 1.00 86.50 79 ASP A CA 1
ATOM 650 C C . ASP A 1 79 ? 4.930 6.582 -20.847 1.00 86.50 79 ASP A C 1
ATOM 652 O O . ASP A 1 79 ? 4.213 6.276 -19.894 1.00 86.50 79 ASP A O 1
ATOM 656 N N . VAL A 1 80 ? 4.650 6.155 -22.087 1.00 90.19 80 VAL A N 1
ATOM 657 C CA . VAL A 1 80 ? 3.462 5.341 -22.426 1.00 90.19 80 VAL A CA 1
ATOM 658 C C . VAL A 1 80 ? 3.485 3.967 -21.741 1.00 90.19 80 VAL A C 1
ATOM 660 O O . VAL A 1 80 ? 2.448 3.434 -21.340 1.00 90.19 80 VAL A O 1
ATOM 663 N N . TYR A 1 81 ? 4.661 3.345 -21.629 1.00 91.25 81 TYR A N 1
ATOM 664 C CA . TYR A 1 81 ? 4.812 2.052 -20.962 1.00 91.25 81 TYR A CA 1
ATOM 665 C C . TYR A 1 81 ? 4.550 2.164 -19.455 1.00 91.25 81 TYR A C 1
ATOM 667 O O . TYR A 1 81 ? 3.857 1.313 -18.896 1.00 91.25 81 TYR A O 1
ATOM 675 N N . LEU A 1 82 ? 5.053 3.223 -18.816 1.00 88.50 82 LEU A N 1
ATOM 676 C CA . LEU A 1 82 ? 4.839 3.502 -17.398 1.00 88.50 82 LEU A CA 1
ATOM 677 C C . LEU A 1 82 ? 3.386 3.848 -17.097 1.00 88.50 82 LEU A C 1
ATOM 679 O O . LEU A 1 82 ? 2.845 3.305 -16.142 1.00 88.50 82 LEU A O 1
ATOM 683 N N . GLU A 1 83 ? 2.727 4.662 -17.923 1.00 85.75 83 GLU A N 1
ATOM 684 C CA . GLU A 1 83 ? 1.295 4.952 -17.767 1.00 85.75 83 GLU A CA 1
ATOM 685 C C . GLU A 1 83 ? 0.476 3.652 -17.740 1.00 85.75 83 GLU A C 1
ATOM 687 O O . GLU A 1 83 ? -0.356 3.431 -16.855 1.00 85.75 83 GLU A O 1
ATOM 692 N N . LYS A 1 84 ? 0.768 2.738 -18.673 1.00 87.94 84 LYS A N 1
ATOM 693 C CA . LYS A 1 84 ? 0.128 1.423 -18.721 1.00 87.94 84 LYS A CA 1
ATOM 694 C C . LYS A 1 84 ? 0.443 0.585 -17.479 1.00 87.94 84 LYS A C 1
ATOM 696 O O . LYS A 1 84 ? -0.480 0.014 -16.905 1.00 87.94 84 LYS A O 1
ATOM 701 N N . LEU A 1 85 ? 1.706 0.527 -17.053 1.00 84.88 85 LEU A N 1
ATOM 702 C CA . LEU A 1 85 ? 2.105 -0.200 -15.845 1.00 84.88 85 LEU A CA 1
ATOM 703 C C . LEU A 1 85 ? 1.416 0.337 -14.591 1.00 84.88 85 LEU A C 1
ATOM 705 O O . LEU A 1 85 ? 0.939 -0.454 -13.784 1.00 84.88 85 LEU A O 1
ATOM 709 N N . VAL A 1 86 ? 1.345 1.658 -14.431 1.00 79.25 86 VAL A N 1
ATOM 710 C CA . VAL A 1 86 ? 0.668 2.319 -13.309 1.00 79.25 86 VAL A CA 1
ATOM 711 C C . VAL A 1 86 ? -0.817 1.990 -13.328 1.00 79.25 86 VAL A C 1
ATOM 713 O O . VAL A 1 86 ? -1.365 1.643 -12.289 1.00 79.25 86 VAL A O 1
ATOM 716 N N . LYS A 1 87 ? -1.467 2.033 -14.494 1.00 79.88 87 LYS A N 1
ATOM 717 C CA . LYS A 1 87 ? -2.887 1.695 -14.623 1.00 79.88 87 LYS A CA 1
ATOM 718 C C . LYS A 1 87 ? -3.166 0.227 -14.294 1.00 79.88 87 LYS A C 1
ATOM 720 O O . LYS A 1 87 ? -4.080 -0.045 -13.525 1.00 79.88 87 LYS A O 1
ATOM 725 N N . GLU A 1 88 ? -2.376 -0.697 -14.843 1.00 76.25 88 GLU A N 1
ATOM 726 C CA . GLU A 1 88 ? -2.504 -2.145 -14.610 1.00 76.25 88 GLU A CA 1
ATOM 727 C C . GLU A 1 88 ? -2.221 -2.504 -13.146 1.00 76.25 88 GLU A C 1
ATOM 729 O O . GLU A 1 88 ? -3.012 -3.198 -12.507 1.00 76.25 88 GLU A O 1
ATOM 734 N N . THR A 1 89 ? -1.147 -1.948 -12.583 1.00 63.00 89 THR A N 1
ATOM 735 C CA . THR A 1 89 ? -0.785 -2.144 -11.176 1.00 63.00 89 THR A CA 1
ATOM 736 C C . THR A 1 89 ? -1.803 -1.472 -10.260 1.00 63.00 89 THR A C 1
ATOM 738 O O . THR A 1 89 ? -2.193 -2.058 -9.266 1.00 63.00 89 THR A O 1
ATOM 741 N N . GLY A 1 90 ? -2.310 -0.284 -10.593 1.00 55.22 90 GLY A N 1
ATOM 742 C CA . GLY A 1 90 ? -3.375 0.399 -9.854 1.00 55.22 90 GLY A CA 1
ATOM 743 C C . GLY A 1 90 ? -4.683 -0.396 -9.820 1.00 55.22 90 GLY A C 1
ATOM 744 O O . GLY A 1 90 ? -5.350 -0.429 -8.789 1.00 55.22 90 GLY A O 1
ATOM 745 N N . THR A 1 91 ? -5.015 -1.109 -10.903 1.00 50.69 91 THR A N 1
ATOM 746 C CA . THR A 1 91 ? -6.120 -2.080 -10.908 1.00 50.69 91 THR A CA 1
ATOM 747 C C . THR A 1 91 ? -5.813 -3.363 -10.130 1.00 50.69 91 THR A C 1
ATOM 749 O O . THR A 1 91 ? -6.732 -3.910 -9.536 1.00 50.69 91 THR A O 1
ATOM 752 N N . GLU A 1 92 ? -4.560 -3.830 -10.061 1.00 44.50 92 GLU A N 1
ATOM 753 C CA . GLU A 1 92 ? -4.150 -4.977 -9.220 1.00 44.50 92 GLU A CA 1
ATOM 754 C C . GLU A 1 92 ? -3.950 -4.618 -7.731 1.00 44.50 92 GLU A C 1
ATOM 756 O O . GLU A 1 92 ? -4.089 -5.475 -6.855 1.00 44.50 92 GLU A O 1
ATOM 761 N N . ARG A 1 93 ? -3.709 -3.342 -7.405 1.00 42.97 93 ARG A N 1
ATOM 762 C CA . ARG A 1 93 ? -3.536 -2.800 -6.043 1.00 42.97 93 ARG A CA 1
ATOM 763 C C . ARG A 1 93 ? -4.828 -2.759 -5.219 1.00 42.97 93 ARG A C 1
ATOM 765 O O . ARG A 1 93 ? -4.859 -2.133 -4.166 1.00 42.97 93 ARG A O 1
ATOM 772 N N . THR A 1 94 ? -5.891 -3.451 -5.628 1.00 44.47 94 THR A N 1
ATOM 773 C CA . THR A 1 94 ? -7.150 -3.492 -4.865 1.00 44.47 94 THR A CA 1
ATOM 774 C C . THR A 1 94 ? -7.222 -4.558 -3.776 1.00 44.47 94 THR A C 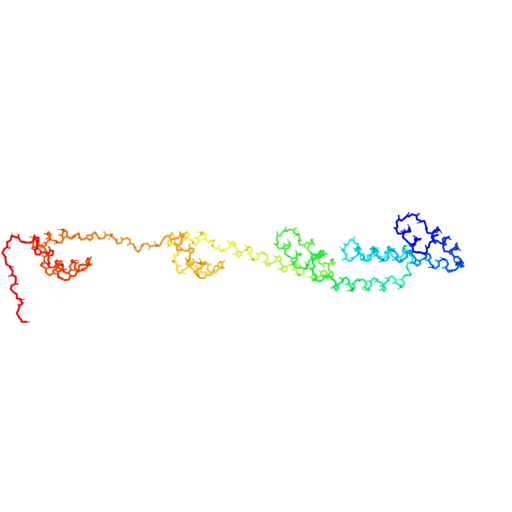1
ATOM 776 O O . THR A 1 94 ? -8.271 -4.659 -3.147 1.00 44.47 94 THR A O 1
ATOM 779 N N . ALA A 1 95 ? -6.183 -5.360 -3.504 1.00 40.00 95 ALA A N 1
ATOM 780 C CA . ALA A 1 95 ? -6.441 -6.529 -2.656 1.00 40.00 95 ALA A CA 1
ATOM 781 C C . ALA A 1 95 ? -5.378 -7.037 -1.680 1.00 40.00 95 ALA A C 1
ATOM 783 O O . ALA A 1 95 ? -5.692 -8.068 -1.081 1.00 40.00 95 ALA A O 1
ATOM 784 N N . LYS A 1 96 ? -4.209 -6.403 -1.430 1.00 42.34 96 LYS A N 1
ATOM 785 C CA . LYS A 1 96 ? -3.519 -6.746 -0.159 1.00 42.34 96 LYS A CA 1
ATOM 786 C C . LYS A 1 96 ? -2.366 -5.927 0.411 1.00 42.34 96 LYS A C 1
ATOM 788 O O . LYS A 1 96 ? -2.289 -5.904 1.631 1.00 42.34 96 LYS A O 1
ATOM 793 N N . GLU A 1 97 ? -1.445 -5.328 -0.335 1.00 42.25 97 GLU A N 1
ATOM 794 C CA . GLU A 1 97 ? -0.156 -4.982 0.295 1.00 42.25 97 GLU A CA 1
ATOM 795 C C . GLU A 1 97 ? 0.453 -3.667 -0.222 1.00 42.25 97 GLU A C 1
ATOM 797 O O . GLU A 1 97 ? 0.851 -3.583 -1.377 1.00 42.25 97 GLU A O 1
ATOM 802 N N . ARG A 1 98 ? 0.621 -2.704 0.705 1.00 45.59 98 ARG A N 1
ATOM 803 C CA . ARG A 1 98 ? 1.686 -1.673 0.736 1.00 45.59 98 ARG A CA 1
ATOM 804 C C . ARG A 1 98 ? 1.488 -0.337 0.002 1.00 45.59 98 ARG A C 1
ATOM 806 O O . ARG A 1 98 ? 2.373 0.077 -0.729 1.00 45.59 98 ARG A O 1
ATOM 813 N N . ASP A 1 99 ? 0.435 0.399 0.342 1.00 50.53 99 ASP A N 1
ATOM 814 C CA . ASP A 1 99 ? 0.593 1.817 0.717 1.00 50.53 99 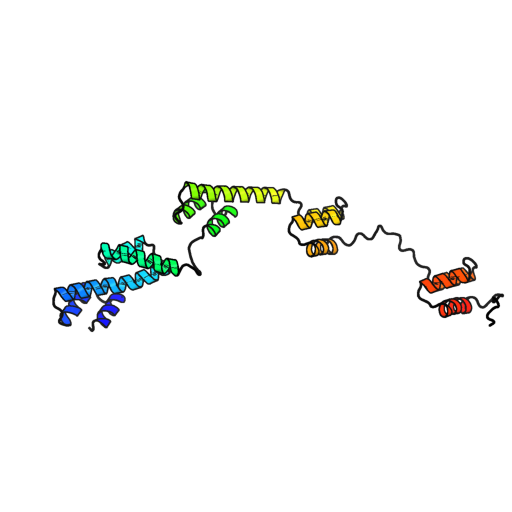ASP A CA 1
ATOM 815 C C . ASP A 1 99 ? -0.086 1.976 2.074 1.00 50.53 99 ASP A C 1
ATOM 817 O O . ASP A 1 99 ? -1.129 1.357 2.305 1.00 50.53 99 ASP A O 1
ATOM 821 N N . LEU A 1 100 ? 0.489 2.768 2.985 1.00 57.47 100 LEU A N 1
ATOM 822 C CA . LEU A 1 100 ? -0.295 3.238 4.124 1.00 57.47 100 LEU A CA 1
ATOM 823 C C . LEU A 1 100 ? -1.501 3.962 3.537 1.00 57.47 100 LEU A C 1
ATOM 825 O O . LEU A 1 100 ? -1.346 4.930 2.798 1.00 57.47 100 LEU A O 1
ATOM 829 N N . THR A 1 101 ? -2.702 3.474 3.817 1.00 71.62 101 THR A N 1
ATOM 830 C CA . THR A 1 101 ? -3.896 4.189 3.377 1.00 71.62 101 THR A CA 1
ATOM 831 C C . THR A 1 101 ? -3.980 5.507 4.149 1.00 71.62 101 THR A C 1
ATOM 833 O O . THR A 1 101 ? -3.451 5.610 5.260 1.00 71.62 101 THR A O 1
ATOM 836 N N . LYS A 1 102 ? -4.703 6.506 3.624 1.00 78.81 102 LYS A N 1
ATOM 837 C CA . LYS A 1 102 ? -5.068 7.713 4.396 1.00 78.81 102 LYS A CA 1
ATOM 838 C C . LYS A 1 102 ? -5.532 7.347 5.814 1.00 78.81 102 LYS A C 1
ATOM 840 O O . LYS A 1 102 ? -5.149 7.998 6.777 1.00 78.81 102 LYS A O 1
ATOM 845 N N . THR A 1 103 ? -6.300 6.263 5.938 1.00 76.31 103 THR A N 1
ATOM 846 C CA . THR A 1 103 ? -6.798 5.727 7.209 1.00 76.31 103 THR A CA 1
ATOM 847 C C . THR A 1 103 ? -5.697 5.190 8.126 1.00 76.31 103 THR A C 1
ATOM 849 O O . THR A 1 103 ? -5.796 5.339 9.341 1.00 76.31 103 THR A O 1
ATOM 852 N N . ASP A 1 104 ? -4.654 4.553 7.596 1.00 81.75 104 ASP A N 1
ATOM 853 C CA . ASP A 1 104 ? -3.545 4.053 8.415 1.00 81.75 104 ASP A CA 1
ATOM 854 C C . ASP A 1 104 ? -2.664 5.193 8.930 1.00 81.75 104 ASP A C 1
ATOM 856 O O . ASP A 1 104 ? -2.224 5.143 10.082 1.00 81.75 104 ASP A O 1
ATOM 860 N N . ILE A 1 105 ? -2.461 6.236 8.118 1.00 85.12 105 ILE A N 1
ATOM 861 C CA . ILE A 1 105 ? -1.722 7.446 8.510 1.00 85.12 105 ILE A CA 1
ATOM 862 C C . ILE A 1 105 ? -2.480 8.185 9.613 1.00 85.12 105 ILE A C 1
ATOM 864 O O . ILE A 1 105 ? -1.928 8.393 10.694 1.00 85.12 105 ILE A O 1
ATOM 868 N N . THR A 1 106 ? -3.762 8.503 9.399 1.00 86.25 106 THR A N 1
ATOM 869 C CA . THR A 1 106 ? -4.572 9.201 10.409 1.00 86.25 106 THR A CA 1
ATOM 870 C C . THR A 1 106 ? -4.700 8.382 11.690 1.00 86.25 106 THR A C 1
ATOM 872 O O . THR A 1 106 ? -4.533 8.921 12.782 1.00 86.25 106 THR A O 1
ATOM 875 N N . ARG A 1 107 ? -4.884 7.056 11.600 1.00 83.88 107 ARG A N 1
ATOM 876 C CA . ARG A 1 107 ? -4.899 6.173 12.780 1.00 83.88 107 ARG A CA 1
ATOM 877 C C . ARG A 1 107 ? -3.569 6.190 13.534 1.00 83.88 107 ARG A C 1
ATOM 879 O O . ARG A 1 107 ? -3.572 6.126 14.761 1.00 83.88 107 ARG A O 1
ATOM 886 N N . SER A 1 108 ? -2.443 6.233 12.829 1.00 83.75 108 SER A N 1
ATOM 887 C CA . SER A 1 108 ? -1.115 6.242 13.454 1.00 83.75 108 SER A CA 1
ATOM 888 C C . SER A 1 108 ? -0.840 7.565 14.165 1.00 83.75 108 SER A C 1
ATOM 890 O O . SER A 1 108 ? -0.346 7.541 15.290 1.00 83.75 108 SER A O 1
ATOM 892 N N . VAL A 1 109 ? -1.251 8.693 13.577 1.00 89.12 109 VAL A N 1
ATOM 893 C CA . VAL A 1 109 ? -1.204 10.008 14.239 1.00 89.12 109 VAL A CA 1
ATOM 894 C C . VAL A 1 109 ? -2.134 10.050 15.452 1.00 89.12 109 VAL A C 1
ATOM 896 O O . VAL A 1 109 ? -1.710 10.443 16.534 1.00 89.12 109 VAL A O 1
ATOM 899 N N . LYS A 1 110 ? -3.371 9.553 15.319 1.00 86.31 110 LYS A N 1
ATOM 900 C CA . LYS A 1 110 ? -4.338 9.448 16.426 1.00 86.31 110 LYS A CA 1
ATOM 901 C C . LYS A 1 110 ? -3.793 8.647 17.614 1.00 86.31 110 LYS A C 1
ATOM 903 O O . LYS A 1 110 ? -4.093 8.961 18.756 1.00 86.31 110 LYS A O 1
ATOM 908 N N . LYS A 1 111 ? -2.980 7.620 17.350 1.00 85.38 111 LYS A N 1
ATOM 909 C CA . LYS A 1 111 ? -2.324 6.785 18.372 1.00 85.38 111 LYS A CA 1
ATOM 910 C C . LYS A 1 111 ? -0.989 7.347 18.878 1.00 85.38 111 LYS A C 1
ATOM 912 O O . LYS A 1 111 ? -0.324 6.671 19.658 1.00 85.38 111 LYS A O 1
ATOM 917 N N . GLY A 1 112 ? -0.558 8.515 18.398 1.00 85.38 112 GLY A N 1
ATOM 918 C CA . GLY A 1 112 ? 0.744 9.102 18.730 1.00 85.38 112 GLY A CA 1
ATOM 919 C C . GLY A 1 112 ? 1.950 8.315 18.201 1.00 85.38 112 GLY A C 1
ATOM 920 O O . GLY A 1 112 ? 3.064 8.524 18.667 1.00 85.38 112 GLY A O 1
ATOM 921 N N . LEU A 1 113 ? 1.744 7.397 17.249 1.00 86.69 113 LEU A N 1
ATOM 922 C CA . LEU A 1 113 ? 2.819 6.639 16.591 1.00 86.69 113 LEU A CA 1
ATOM 923 C C . LEU A 1 113 ? 3.522 7.458 15.503 1.00 86.69 113 LEU A C 1
ATOM 925 O O . LEU A 1 113 ? 4.637 7.123 15.115 1.00 86.69 113 LEU A O 1
ATOM 929 N N . LEU A 1 114 ? 2.849 8.496 15.005 1.00 89.00 114 LEU A N 1
ATOM 930 C CA . LEU A 1 114 ? 3.380 9.505 14.097 1.00 89.00 114 LEU A CA 1
ATOM 931 C C . LEU A 1 114 ? 3.105 10.887 14.680 1.00 89.00 114 LEU A C 1
ATOM 933 O O . LEU A 1 114 ? 2.031 11.128 15.241 1.00 89.00 114 LEU A O 1
ATOM 937 N N . THR A 1 115 ? 4.055 11.800 14.515 1.00 92.06 115 THR A N 1
ATOM 938 C CA . THR A 1 115 ? 3.832 13.223 14.780 1.00 92.06 115 THR A CA 1
ATOM 939 C C . THR A 1 115 ? 2.904 13.833 13.726 1.00 92.06 115 THR A C 1
ATOM 941 O O . THR A 1 115 ? 2.663 13.253 12.665 1.00 92.06 115 THR A O 1
ATOM 944 N N . LYS A 1 116 ? 2.360 15.020 14.019 1.00 91.62 116 LYS A N 1
ATOM 945 C CA . LYS A 1 116 ? 1.520 15.768 13.074 1.00 91.62 116 LYS A CA 1
ATOM 946 C C . LYS A 1 116 ? 2.255 16.001 11.752 1.00 91.62 116 LYS A C 1
ATOM 948 O O . LYS A 1 116 ? 1.718 15.666 10.702 1.00 91.62 116 LYS A O 1
ATOM 953 N N . ASP A 1 117 ? 3.484 16.501 11.823 1.00 90.56 117 ASP A N 1
ATOM 954 C CA . ASP A 1 117 ? 4.277 16.854 10.643 1.00 90.56 117 ASP A CA 1
ATOM 955 C C . ASP A 1 117 ? 4.597 15.608 9.799 1.00 90.56 117 ASP A C 1
ATOM 957 O O . ASP A 1 117 ? 4.400 15.603 8.588 1.00 90.56 117 ASP A O 1
ATOM 961 N N . GLU A 1 118 ? 4.947 14.497 10.451 1.00 88.56 118 GLU A N 1
ATOM 962 C CA . GLU A 1 118 ? 5.161 13.192 9.807 1.00 88.56 118 GLU A CA 1
ATOM 963 C C . GLU A 1 118 ? 3.899 12.594 9.164 1.00 88.56 118 GLU A C 1
ATOM 965 O O . GLU A 1 118 ? 3.992 11.770 8.248 1.00 88.56 118 GLU A O 1
ATOM 970 N N . GLY A 1 119 ? 2.719 12.929 9.689 1.00 90.88 119 GLY A N 1
ATOM 971 C CA . GLY A 1 119 ? 1.435 12.550 9.111 1.00 90.88 119 GLY A CA 1
ATOM 972 C C . GLY A 1 119 ? 1.097 13.374 7.872 1.00 90.88 119 GLY A C 1
ATOM 973 O O . GLY A 1 119 ? 0.587 12.819 6.901 1.00 90.88 119 GLY A O 1
ATOM 974 N N . ILE A 1 120 ? 1.412 14.672 7.898 1.00 90.81 120 ILE A N 1
ATOM 975 C CA . ILE A 1 120 ? 1.218 15.593 6.772 1.00 90.81 120 ILE A CA 1
ATOM 976 C C . ILE A 1 120 ? 2.113 15.176 5.605 1.00 90.81 120 ILE A C 1
ATOM 978 O O . ILE A 1 120 ? 1.601 14.944 4.513 1.00 90.81 120 ILE A O 1
ATOM 982 N N . GLU A 1 121 ? 3.407 14.969 5.855 1.00 90.19 121 GLU A N 1
ATOM 983 C CA . GLU A 1 121 ? 4.381 14.545 4.839 1.00 90.19 121 GLU A CA 1
ATOM 984 C C . GLU A 1 121 ? 3.935 13.252 4.134 1.00 90.19 121 GLU A C 1
ATOM 986 O O . GLU A 1 121 ? 3.862 13.184 2.909 1.00 90.19 121 GLU A O 1
ATOM 991 N N . ARG A 1 122 ? 3.500 12.244 4.902 1.00 86.50 122 ARG A N 1
ATOM 992 C CA . ARG A 1 122 ? 3.019 10.972 4.335 1.00 86.50 122 ARG A CA 1
ATOM 993 C C . ARG A 1 122 ? 1.711 11.095 3.558 1.00 86.50 122 ARG A C 1
ATOM 995 O O . ARG A 1 122 ? 1.454 10.273 2.683 1.00 86.50 122 ARG A O 1
ATOM 1002 N N . LEU A 1 123 ? 0.852 12.062 3.882 1.00 83.94 123 LEU A N 1
ATOM 1003 C CA . LEU A 1 123 ? -0.334 12.348 3.070 1.00 83.94 123 LEU A CA 1
ATOM 1004 C C . LEU A 1 123 ? 0.057 13.072 1.777 1.00 83.94 123 LEU A C 1
ATOM 1006 O O . LEU A 1 123 ? -0.506 12.765 0.729 1.00 83.94 123 LEU A O 1
ATOM 1010 N N . GLN A 1 124 ? 1.055 13.952 1.806 1.00 83.38 124 GLN A N 1
ATOM 1011 C CA . GLN A 1 124 ? 1.580 14.573 0.589 1.00 83.38 124 GLN A CA 1
ATOM 1012 C C . GLN A 1 124 ? 2.213 13.543 -0.356 1.00 83.38 124 GLN A C 1
ATOM 1014 O O . GLN A 1 124 ? 1.971 13.593 -1.562 1.00 83.38 124 GLN A O 1
ATOM 1019 N N . ASP A 1 125 ? 2.900 12.531 0.182 1.00 82.19 125 ASP A N 1
ATOM 1020 C CA . ASP A 1 125 ? 3.410 11.390 -0.595 1.00 82.19 125 ASP A CA 1
ATOM 1021 C C . ASP A 1 125 ? 2.294 10.571 -1.274 1.00 82.19 125 ASP A C 1
ATOM 1023 O O . ASP A 1 125 ? 2.509 9.962 -2.324 1.00 82.19 125 ASP A O 1
ATOM 1027 N N . LEU A 1 126 ? 1.080 10.574 -0.704 1.00 73.50 126 LEU A N 1
ATOM 1028 C CA . LEU A 1 126 ? -0.118 9.973 -1.306 1.00 73.50 126 LEU A CA 1
ATOM 1029 C C . LEU A 1 126 ? -0.810 10.886 -2.334 1.00 73.50 126 LEU A C 1
ATOM 1031 O O . LEU A 1 126 ? -1.815 10.481 -2.922 1.00 73.50 126 LEU A O 1
ATOM 1035 N N . GLY A 1 127 ? -0.289 12.094 -2.558 1.00 73.19 127 GLY A N 1
ATOM 1036 C CA . GLY A 1 127 ? -0.793 13.054 -3.537 1.00 73.19 127 GLY A CA 1
ATOM 1037 C C . GLY A 1 127 ? -1.833 14.042 -3.009 1.00 73.19 127 GLY A C 1
ATOM 1038 O O . GLY A 1 127 ? -2.483 14.692 -3.825 1.00 73.19 127 GLY A O 1
ATOM 1039 N N . TYR A 1 128 ? -2.006 14.161 -1.689 1.00 71.19 128 TYR A N 1
ATOM 1040 C CA . TYR A 1 128 ? -2.770 15.268 -1.100 1.00 7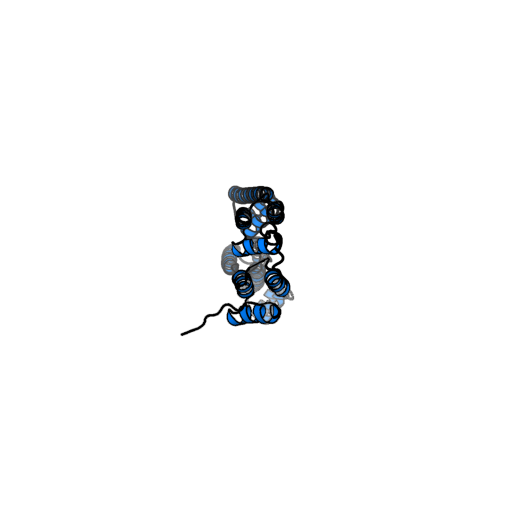1.19 128 TYR A CA 1
ATOM 1041 C C . TYR A 1 128 ? -1.928 16.543 -1.146 1.00 71.19 128 TYR A C 1
ATOM 1043 O O . TYR A 1 128 ? -0.711 16.494 -0.958 1.00 71.19 128 TYR A O 1
ATOM 1051 N N . ASP A 1 129 ? -2.550 17.694 -1.379 1.00 84.19 129 ASP A N 1
ATOM 1052 C CA . ASP A 1 129 ? -1.830 18.954 -1.209 1.00 84.19 129 ASP A CA 1
ATOM 1053 C C . ASP A 1 129 ? -1.584 19.263 0.279 1.00 84.19 129 ASP A C 1
ATOM 1055 O O . ASP A 1 129 ? -2.118 18.609 1.178 1.00 84.19 129 ASP A O 1
ATOM 1059 N N . GLU A 1 130 ? -0.705 20.231 0.541 1.00 83.81 130 GLU A N 1
ATOM 1060 C CA . GLU A 1 130 ? -0.284 20.594 1.898 1.00 83.81 130 GLU A CA 1
ATOM 1061 C C . GLU A 1 130 ? -1.456 21.037 2.782 1.00 83.81 130 GLU A C 1
ATOM 1063 O O . GLU A 1 130 ? -1.543 20.618 3.938 1.00 83.81 130 GLU A O 1
ATOM 1068 N N . ASP A 1 131 ? -2.380 21.827 2.231 1.00 79.00 131 ASP A N 1
ATOM 1069 C CA . ASP A 1 131 ? -3.522 22.365 2.966 1.00 79.00 131 ASP A CA 1
ATOM 1070 C C . ASP A 1 131 ? -4.528 21.250 3.289 1.00 79.00 131 ASP A C 1
ATOM 1072 O O . ASP A 1 131 ? -5.014 21.142 4.422 1.00 79.00 131 ASP A O 1
ATOM 1076 N N . GLU A 1 132 ? -4.805 20.370 2.323 1.00 66.62 132 GLU A N 1
ATOM 1077 C CA . GLU A 1 132 ? -5.651 19.190 2.510 1.00 66.62 132 GLU A CA 1
ATOM 1078 C C . GLU A 1 132 ? -5.060 18.212 3.534 1.00 66.62 132 GLU A C 1
ATOM 1080 O O . GLU A 1 132 ? -5.771 17.732 4.426 1.00 66.62 132 GLU A O 1
ATOM 1085 N N . ALA A 1 133 ? -3.761 17.923 3.438 1.00 86.00 133 ALA A N 1
ATOM 1086 C CA . ALA A 1 133 ? -3.054 17.048 4.368 1.00 86.00 133 ALA A CA 1
ATOM 1087 C C . ALA A 1 133 ? -3.066 17.622 5.792 1.00 86.00 133 ALA A C 1
ATOM 1089 O O . ALA A 1 133 ? -3.405 16.912 6.746 1.00 86.00 133 ALA A O 1
ATOM 1090 N N . ALA A 1 134 ? -2.769 18.916 5.936 1.00 90.25 134 ALA A N 1
ATOM 1091 C CA . ALA A 1 134 ? -2.815 19.618 7.213 1.00 90.25 134 ALA A CA 1
ATOM 1092 C C . ALA A 1 134 ? -4.218 19.581 7.829 1.00 90.25 134 ALA A C 1
ATOM 1094 O O . ALA A 1 134 ? -4.356 19.260 9.011 1.00 90.25 134 ALA A O 1
ATOM 1095 N N . PHE A 1 135 ? -5.261 19.829 7.031 1.00 88.75 135 PHE A N 1
ATOM 1096 C CA . PHE A 1 135 ? -6.648 19.783 7.490 1.00 88.75 135 PHE A CA 1
ATOM 1097 C C . PHE A 1 135 ? -7.046 18.393 8.010 1.00 88.75 135 PHE A C 1
ATOM 1099 O O . PHE A 1 135 ? -7.624 18.280 9.093 1.00 88.75 135 PHE A O 1
ATOM 1106 N N . ILE A 1 136 ? -6.703 17.328 7.275 1.00 86.38 136 ILE A N 1
ATOM 1107 C CA . ILE A 1 136 ? -6.995 15.936 7.661 1.00 86.38 136 ILE A CA 1
ATOM 1108 C C . ILE A 1 136 ? -6.312 15.569 8.986 1.00 86.38 136 ILE A C 1
ATOM 1110 O O . ILE A 1 136 ? -6.907 14.899 9.838 1.00 86.38 136 ILE A O 1
ATOM 1114 N N . ILE A 1 137 ? -5.053 15.969 9.165 1.00 93.56 137 ILE A N 1
ATOM 1115 C CA . ILE A 1 137 ? -4.317 15.667 10.392 1.00 93.56 137 ILE A CA 1
ATOM 1116 C C . ILE A 1 137 ? -4.841 16.491 11.567 1.00 93.56 137 ILE A C 1
ATOM 1118 O O . ILE A 1 137 ? -5.048 15.931 12.644 1.00 93.56 137 ILE A O 1
ATOM 1122 N N . ASP A 1 138 ? -5.124 17.778 11.375 1.00 89.25 138 ASP A N 1
ATOM 1123 C CA . ASP A 1 138 ? -5.651 18.622 12.449 1.00 89.25 138 ASP A CA 1
ATOM 1124 C C . ASP A 1 138 ? -7.031 18.186 12.919 1.00 89.25 138 ASP A C 1
ATOM 1126 O O . ASP A 1 138 ? -7.275 18.162 14.131 1.00 89.25 138 ASP A O 1
ATOM 1130 N N . SER A 1 139 ? -7.910 17.764 12.005 1.00 86.19 139 SER A N 1
ATOM 1131 C CA . SER A 1 139 ? -9.201 17.196 12.396 1.00 86.19 139 SER A CA 1
ATOM 1132 C C . SER A 1 139 ? -8.999 15.928 13.228 1.00 86.19 139 SER A C 1
ATOM 1134 O O . SER A 1 139 ? -9.580 15.797 14.301 1.00 86.19 139 SER A O 1
ATOM 1136 N N . THR A 1 140 ? -8.094 15.044 12.798 1.00 88.25 140 THR A N 1
ATOM 1137 C CA . THR A 1 140 ? -7.794 13.779 13.486 1.00 88.25 140 THR A CA 1
ATOM 1138 C C . THR A 1 140 ? -7.221 14.002 14.888 1.00 88.25 140 THR A C 1
ATOM 1140 O O . THR A 1 140 ? -7.622 13.336 15.842 1.00 88.25 140 THR A O 1
ATOM 1143 N N . VAL A 1 141 ? -6.284 14.941 15.039 1.00 86.88 141 VAL A N 1
ATOM 1144 C CA . VAL A 1 141 ? -5.684 15.290 16.337 1.00 86.88 141 VAL A CA 1
ATOM 1145 C C . VAL A 1 141 ? -6.714 15.954 17.251 1.00 86.88 141 VAL A C 1
ATOM 1147 O O . VAL A 1 141 ? -6.703 15.724 18.460 1.00 86.88 141 VAL A O 1
ATOM 1150 N N . THR A 1 142 ? -7.611 16.764 16.692 1.00 84.38 142 THR A N 1
ATOM 1151 C CA . THR A 1 142 ? -8.703 17.386 17.450 1.00 84.38 142 THR A CA 1
ATOM 1152 C C . THR A 1 142 ? -9.677 16.335 17.972 1.00 84.38 142 THR A C 1
ATOM 1154 O O . THR A 1 142 ? -9.991 16.352 19.160 1.00 84.38 142 THR A O 1
ATOM 1157 N N . GLU A 1 143 ? -10.078 15.385 17.124 1.00 78.00 143 GLU A N 1
ATOM 1158 C CA . GLU A 1 143 ? -10.913 14.243 17.510 1.00 78.00 143 GLU A CA 1
ATOM 1159 C C . GLU A 1 143 ? -10.246 13.388 18.597 1.00 78.00 143 GLU A C 1
ATOM 1161 O O . GLU A 1 143 ? -10.878 13.054 19.597 1.00 78.00 143 GLU A O 1
ATOM 1166 N N . ALA A 1 144 ? -8.953 13.083 18.450 1.00 74.12 144 ALA A N 1
ATOM 1167 C CA . ALA A 1 144 ? -8.194 12.320 19.441 1.00 74.12 144 ALA A CA 1
ATOM 1168 C C . ALA A 1 144 ? -8.192 13.008 20.815 1.00 74.12 144 ALA A C 1
ATOM 1170 O O . ALA A 1 144 ? -8.445 12.370 21.832 1.00 74.12 144 ALA A O 1
ATOM 1171 N N . LYS A 1 145 ? -7.965 14.327 20.837 1.00 74.62 145 LYS A N 1
ATOM 1172 C CA . LYS A 1 145 ? -8.011 15.125 22.068 1.00 74.62 145 LYS A CA 1
ATOM 1173 C C . LYS A 1 145 ? -9.409 15.176 22.668 1.00 74.62 145 LYS A C 1
ATOM 1175 O O . LYS A 1 145 ? -9.529 15.135 23.886 1.00 74.62 145 LYS A O 1
ATOM 1180 N N . SER A 1 146 ? -10.462 15.287 21.855 1.00 65.69 146 SER A N 1
ATOM 1181 C CA . SER A 1 146 ? -11.830 15.246 22.381 1.00 65.69 146 SER A CA 1
ATOM 1182 C C . SER A 1 146 ? -12.170 13.889 22.986 1.00 65.69 146 SER A C 1
ATOM 1184 O O . SER A 1 146 ? -12.757 13.870 24.059 1.00 65.69 146 SER A O 1
ATOM 1186 N N . GLU A 1 147 ? -11.748 12.785 22.364 1.00 65.56 147 GLU A N 1
ATOM 1187 C CA . GLU A 1 147 ? -11.948 11.433 22.900 1.00 65.56 147 GLU A CA 1
ATOM 1188 C C . GLU A 1 147 ? -11.168 11.220 24.200 1.00 65.56 147 GLU A C 1
ATOM 1190 O O . GLU A 1 147 ? -11.707 10.662 25.145 1.00 65.56 147 GLU A O 1
ATOM 1195 N N . GLU A 1 148 ? -9.926 11.700 24.288 1.00 61.28 148 GLU A N 1
ATOM 1196 C CA . GLU A 1 148 ? -9.121 11.623 25.515 1.00 61.28 148 GLU A CA 1
ATOM 1197 C C . GLU A 1 148 ? -9.754 12.445 26.654 1.00 61.28 148 GLU A C 1
ATOM 1199 O O . GLU A 1 148 ? -9.873 11.964 27.779 1.00 61.28 148 GLU A O 1
ATOM 1204 N N . ILE A 1 149 ? -10.262 13.648 26.352 1.00 58.00 149 ILE A N 1
ATOM 1205 C CA . ILE A 1 149 ? -10.996 14.495 27.310 1.00 58.00 149 ILE A CA 1
ATOM 1206 C C . ILE A 1 149 ? -12.337 13.866 27.724 1.00 58.00 149 ILE A C 1
ATOM 1208 O O . ILE A 1 149 ? -12.765 14.046 28.866 1.00 58.00 149 ILE A O 1
ATOM 1212 N N . GLU A 1 150 ? -13.029 13.183 26.811 1.00 56.78 150 GLU A N 1
ATOM 1213 C CA . GLU A 1 150 ? -14.278 12.470 27.097 1.00 56.78 150 GLU A CA 1
ATOM 1214 C C . GLU A 1 150 ? -14.002 11.258 27.999 1.00 56.78 150 GLU A C 1
ATOM 1216 O O . GLU A 1 150 ? -14.643 11.111 29.040 1.00 56.78 150 GLU A O 1
ATOM 1221 N N . HIS A 1 151 ? -12.961 10.477 27.697 1.00 55.47 151 HIS A N 1
ATOM 1222 C CA . HIS A 1 151 ? -12.605 9.293 28.477 1.00 55.47 151 HIS A CA 1
ATOM 1223 C C . HIS A 1 151 ? -12.100 9.623 29.889 1.00 55.47 151 HIS A C 1
ATOM 1225 O O . HIS A 1 151 ? -12.412 8.887 30.822 1.00 55.47 151 HIS A O 1
ATOM 1231 N N . ASP A 1 152 ? -11.395 10.744 30.071 1.00 52.59 152 ASP A N 1
ATOM 1232 C CA . ASP A 1 152 ? -10.962 11.228 31.392 1.00 52.59 152 ASP A CA 1
ATOM 1233 C C . ASP A 1 152 ? -12.120 11.761 32.260 1.00 52.59 152 ASP A C 1
ATOM 1235 O O . ASP A 1 152 ? -11.978 11.896 33.479 1.00 52.59 152 ASP A O 1
ATOM 1239 N N . ARG A 1 153 ? -13.271 12.099 31.659 1.00 57.19 153 ARG A N 1
ATOM 1240 C CA . ARG A 1 153 ? -14.462 12.587 32.382 1.00 57.19 153 ARG A CA 1
ATOM 1241 C C . ARG A 1 153 ? -15.471 11.495 32.702 1.00 57.19 153 ARG A C 1
ATOM 1243 O O . ARG A 1 153 ? -16.291 11.690 33.603 1.00 57.19 153 ARG A O 1
ATOM 1250 N N . ASP A 1 154 ? -15.428 10.384 31.982 1.00 64.88 154 ASP A N 1
ATOM 1251 C CA . ASP A 1 154 ? -16.336 9.275 32.207 1.00 64.88 154 ASP A CA 1
ATOM 1252 C C . ASP A 1 154 ? -15.916 8.463 33.434 1.00 64.88 154 ASP A C 1
ATOM 1254 O O . ASP A 1 154 ? -14.768 8.053 33.600 1.00 64.88 154 ASP A O 1
ATOM 1258 N N . LEU A 1 155 ? -16.881 8.202 34.319 1.00 74.62 155 LEU A N 1
ATOM 1259 C CA . LEU A 1 155 ? -16.680 7.278 35.430 1.00 74.62 155 LEU A CA 1
ATOM 1260 C C . LEU A 1 155 ? -16.306 5.908 34.866 1.00 74.62 155 LEU A C 1
ATOM 1262 O O . LEU A 1 155 ? -17.016 5.371 34.013 1.00 74.62 155 LEU A O 1
ATOM 1266 N N . SER A 1 156 ? -15.230 5.302 35.369 1.00 82.19 156 SER A N 1
ATOM 1267 C CA . SER A 1 156 ? -14.890 3.948 34.943 1.00 82.19 156 SER A CA 1
ATOM 1268 C C . SER A 1 156 ? -15.996 2.973 35.359 1.00 82.19 156 SER A C 1
ATOM 1270 O O . SER A 1 156 ? -16.716 3.183 36.338 1.00 82.19 156 SER A O 1
ATOM 1272 N N . LYS A 1 157 ? -16.095 1.827 34.677 1.00 83.19 157 LYS A N 1
ATOM 1273 C CA . LYS A 1 157 ? -16.979 0.728 35.105 1.00 83.19 157 LYS A CA 1
ATOM 1274 C C . LYS A 1 157 ? -16.784 0.371 36.585 1.00 83.19 157 LYS A C 1
ATOM 1276 O O . LYS A 1 157 ? -17.753 0.049 37.266 1.00 83.19 157 LYS A O 1
ATOM 1281 N N . ALA A 1 158 ? -15.545 0.411 37.077 1.00 79.75 158 ALA A N 1
ATOM 1282 C CA . ALA A 1 158 ? -15.239 0.128 38.475 1.00 79.75 158 ALA A CA 1
ATOM 1283 C C . ALA A 1 158 ? -15.772 1.223 39.410 1.00 79.75 158 ALA A C 1
ATOM 1285 O O . ALA A 1 158 ? -16.322 0.893 40.458 1.00 79.75 158 ALA A O 1
ATOM 1286 N N . ASP A 1 159 ? -15.673 2.493 39.013 1.00 84.56 159 ASP A N 1
ATOM 1287 C CA . ASP A 1 159 ? -16.198 3.626 39.781 1.00 84.56 159 ASP A CA 1
ATOM 1288 C C . ASP A 1 159 ? -17.725 3.625 39.820 1.00 84.56 159 ASP A C 1
ATOM 1290 O O . ASP A 1 159 ? -18.302 3.889 40.870 1.00 84.56 159 ASP A O 1
ATOM 1294 N N . ILE A 1 160 ? -18.387 3.255 38.718 1.00 85.38 160 ILE A N 1
ATOM 1295 C CA . ILE A 1 160 ? -19.847 3.093 38.672 1.00 85.38 160 ILE A CA 1
ATOM 1296 C C . ILE A 1 160 ? -20.282 1.964 39.614 1.00 85.38 160 ILE A C 1
ATOM 1298 O O . ILE A 1 160 ? -21.146 2.169 40.463 1.00 85.38 160 ILE A O 1
ATOM 1302 N N . ILE A 1 161 ? -19.654 0.784 39.519 1.00 83.44 161 ILE A N 1
ATOM 1303 C CA . ILE A 1 161 ? -19.953 -0.364 40.395 1.00 83.44 161 ILE A CA 1
ATOM 1304 C C . ILE A 1 161 ? -19.730 0.004 41.864 1.00 83.44 161 ILE A C 1
ATOM 1306 O O . ILE A 1 161 ? -20.580 -0.276 42.709 1.00 83.44 161 ILE A O 1
ATOM 1310 N N . LYS A 1 162 ? -18.600 0.650 42.168 1.00 83.38 162 LYS A N 1
ATOM 1311 C CA . LYS A 1 162 ? -18.272 1.106 43.517 1.00 83.38 162 LYS A CA 1
ATOM 1312 C C . LYS A 1 162 ? -19.275 2.147 44.007 1.00 83.38 162 LYS A C 1
ATOM 1314 O O . LYS A 1 162 ? -19.748 2.031 45.127 1.00 83.38 162 LYS A O 1
ATOM 1319 N N . GLY A 1 163 ? -19.651 3.111 43.171 1.00 82.75 163 GLY A N 1
ATOM 1320 C CA . GLY A 1 163 ? -20.644 4.128 43.498 1.00 82.75 163 GLY A CA 1
ATOM 1321 C C . GLY A 1 163 ? -22.015 3.532 43.820 1.00 82.75 163 GLY A C 1
ATOM 1322 O O . GLY A 1 163 ? -22.660 3.979 44.762 1.00 82.75 163 GLY A O 1
ATOM 1323 N N . ILE A 1 164 ? -22.447 2.484 43.118 1.00 84.44 164 ILE A N 1
ATOM 1324 C CA . ILE A 1 164 ? -23.699 1.782 43.446 1.00 84.44 164 ILE A CA 1
ATOM 1325 C C . ILE A 1 164 ? -23.553 0.981 44.750 1.00 84.44 164 ILE A C 1
ATOM 1327 O O . ILE A 1 164 ? -24.432 1.042 45.610 1.00 84.44 164 ILE A O 1
ATOM 1331 N N . ALA A 1 165 ? -22.430 0.280 44.950 1.00 80.62 165 ALA A N 1
ATOM 1332 C CA . ALA A 1 165 ? -22.153 -0.453 46.191 1.00 80.62 165 ALA A CA 1
ATOM 1333 C C . ALA A 1 165 ? -22.100 0.474 47.424 1.00 80.62 165 ALA A C 1
ATOM 1335 O O . ALA A 1 165 ? -22.643 0.141 48.481 1.00 80.62 165 ALA A O 1
ATOM 1336 N N . ASP A 1 166 ? -21.520 1.663 47.258 1.00 84.00 166 ASP A N 1
ATOM 1337 C CA . ASP A 1 166 ? -21.426 2.725 48.264 1.00 84.00 166 ASP A CA 1
ATOM 1338 C C . ASP A 1 166 ? -22.729 3.550 48.375 1.00 84.00 166 ASP A C 1
ATOM 1340 O O . ASP A 1 166 ? -22.803 4.488 49.169 1.00 84.00 166 ASP A O 1
ATOM 1344 N N . LYS A 1 167 ? -23.782 3.188 47.620 1.00 80.94 167 LYS A N 1
ATOM 1345 C CA . LYS A 1 167 ? -25.105 3.846 47.579 1.00 80.94 167 LYS A CA 1
ATOM 1346 C C . LYS A 1 167 ? -25.072 5.318 47.152 1.00 80.94 167 LYS A C 1
ATOM 1348 O O . LYS A 1 167 ? -25.958 6.093 47.508 1.00 80.94 167 LYS A O 1
ATOM 1353 N N . VAL A 1 168 ? -24.055 5.696 46.386 1.00 84.94 168 VAL A N 1
ATOM 1354 C CA . VAL A 1 168 ? -23.939 6.994 45.707 1.00 84.94 168 VAL A CA 1
ATOM 1355 C C . VAL A 1 168 ? -24.863 7.047 44.486 1.00 84.94 168 VAL A C 1
ATOM 1357 O O . VAL A 1 168 ? -25.415 8.103 44.192 1.00 84.94 168 VAL A O 1
ATOM 1360 N N . PHE A 1 169 ? -25.073 5.906 43.818 1.00 79.88 169 PHE A N 1
ATOM 1361 C CA . PHE A 1 169 ? -26.002 5.742 42.694 1.00 79.88 169 PHE A CA 1
ATOM 1362 C C . PHE A 1 169 ? -26.988 4.599 42.954 1.00 79.88 169 PHE A C 1
ATOM 1364 O O . PHE A 1 169 ? -26.682 3.646 43.673 1.00 79.88 169 PHE A O 1
ATOM 1371 N N . THR A 1 170 ? -28.162 4.667 42.334 1.00 84.69 170 THR A N 1
ATOM 1372 C CA . THR A 1 170 ? -29.106 3.543 42.251 1.00 84.69 170 THR A CA 1
ATOM 1373 C C . THR A 1 170 ? -28.705 2.559 41.149 1.00 84.69 170 THR A C 1
ATOM 1375 O O . THR A 1 170 ? -27.972 2.906 40.223 1.00 84.69 170 THR A O 1
ATOM 1378 N N . GLU A 1 171 ? -29.220 1.327 41.202 1.00 80.94 171 GLU A N 1
ATOM 1379 C CA . GLU A 1 171 ? -28.984 0.325 40.149 1.00 80.94 171 GLU A CA 1
ATOM 1380 C C . GLU A 1 171 ? -29.448 0.818 38.770 1.00 80.94 171 GLU A C 1
ATOM 1382 O O . GLU A 1 171 ? -28.735 0.640 37.788 1.00 80.94 171 GLU A O 1
ATOM 1387 N N . ALA A 1 172 ? -30.587 1.517 38.696 1.00 81.44 172 ALA A N 1
ATOM 1388 C CA . ALA A 1 172 ? -31.116 2.074 37.449 1.00 81.44 172 ALA A CA 1
ATOM 1389 C C . ALA A 1 172 ? -30.219 3.182 36.858 1.00 81.44 172 ALA A C 1
ATOM 1391 O O . ALA A 1 172 ? -30.002 3.244 35.642 1.00 81.44 172 ALA A O 1
ATOM 1392 N N . GLU A 1 173 ? -29.664 4.046 37.712 1.00 84.31 173 GLU A N 1
ATOM 1393 C CA . GLU A 1 173 ? -28.693 5.070 37.303 1.00 84.31 173 GLU A CA 1
ATOM 1394 C C . GLU A 1 173 ? -27.386 4.424 36.841 1.00 84.31 173 GLU A C 1
ATOM 1396 O O . GLU A 1 173 ? -26.861 4.776 35.784 1.00 84.31 173 GLU A O 1
ATOM 1401 N N . GLY A 1 174 ? -26.919 3.416 37.576 1.00 86.88 174 GLY A N 1
ATOM 1402 C CA . GLY A 1 174 ? -25.775 2.589 37.223 1.00 86.88 174 GLY A CA 1
ATOM 1403 C C . GLY A 1 174 ? -25.890 1.932 35.853 1.00 86.88 174 GLY A C 1
ATOM 1404 O O . GLY A 1 174 ? -24.961 1.996 35.051 1.00 86.88 174 GLY A O 1
ATOM 1405 N N . LEU A 1 175 ? -27.054 1.352 35.563 1.00 85.94 175 LEU A N 1
ATOM 1406 C CA . LEU A 1 175 ? -27.369 0.719 34.282 1.00 85.94 175 LEU A CA 1
ATOM 1407 C C . LEU A 1 175 ? -27.277 1.732 33.137 1.00 85.94 175 LEU A C 1
ATOM 1409 O O . LEU A 1 175 ? -26.624 1.482 32.127 1.00 85.94 175 LEU A O 1
ATOM 1413 N N . THR A 1 176 ? -27.841 2.925 33.338 1.00 86.25 176 THR A N 1
ATOM 1414 C CA . THR A 1 176 ? -27.772 4.022 32.363 1.00 86.25 176 THR A CA 1
ATOM 1415 C C . THR A 1 176 ? -26.332 4.486 32.127 1.00 86.25 176 THR A C 1
ATOM 1417 O O . THR A 1 176 ? -25.947 4.754 30.989 1.00 86.25 176 THR A O 1
ATOM 1420 N N . MET A 1 177 ? -25.517 4.577 33.181 1.00 85.31 177 MET A N 1
ATOM 1421 C CA . MET A 1 177 ? -24.105 4.966 33.076 1.00 85.31 177 MET A CA 1
ATOM 1422 C C . MET A 1 177 ? -23.264 3.894 32.374 1.00 85.31 177 MET A C 1
ATOM 1424 O O . MET A 1 177 ? -22.445 4.226 31.524 1.00 85.31 177 MET A O 1
ATOM 1428 N N . LEU A 1 178 ? -23.506 2.609 32.651 1.00 86.00 178 LEU A N 1
ATOM 1429 C CA . LEU A 1 178 ? -22.854 1.507 31.938 1.00 86.00 178 LEU A CA 1
ATOM 1430 C C . LEU A 1 178 ? -23.248 1.483 30.456 1.00 86.00 178 LEU A C 1
ATOM 1432 O O . LEU A 1 178 ? -22.390 1.289 29.603 1.00 86.00 178 LEU A O 1
ATOM 1436 N N . MET A 1 179 ? -24.508 1.759 30.123 1.00 82.94 179 MET A N 1
ATOM 1437 C CA . MET A 1 179 ? -24.924 1.849 28.721 1.00 82.94 179 MET A CA 1
ATOM 1438 C C . MET A 1 179 ? -24.246 3.001 27.972 1.00 82.94 179 MET A C 1
ATOM 1440 O O . MET A 1 179 ? -23.906 2.857 26.800 1.00 82.94 179 MET A O 1
ATOM 1444 N N . LYS A 1 180 ? -23.979 4.127 28.647 1.00 83.38 180 LYS A N 1
ATOM 1445 C CA . LYS A 1 180 ? -23.195 5.235 28.073 1.00 83.38 180 LYS A CA 1
ATOM 1446 C C . LYS A 1 180 ? -21.735 4.862 27.810 1.00 83.38 180 LYS A C 1
ATOM 1448 O O . LYS A 1 180 ? -21.175 5.340 26.834 1.00 83.38 180 LYS A O 1
ATOM 1453 N N . LEU A 1 181 ? -21.161 3.957 28.606 1.00 80.94 181 LEU A N 1
ATOM 1454 C CA . LEU A 1 181 ? -19.836 3.372 28.358 1.00 80.94 181 LEU A CA 1
ATOM 1455 C C . LEU A 1 181 ? -19.820 2.338 27.211 1.00 80.94 181 LEU A C 1
ATOM 1457 O O . LEU A 1 181 ? -18.781 1.730 26.957 1.00 80.94 181 LEU A O 1
ATOM 1461 N N . GLY A 1 182 ? -20.953 2.106 26.538 1.00 80.19 182 GLY A N 1
ATOM 1462 C CA . GLY A 1 182 ? -21.055 1.223 25.375 1.00 80.19 182 GLY A CA 1
ATOM 1463 C C . GLY A 1 182 ? -21.447 -0.226 25.676 1.00 80.19 182 GLY A C 1
ATOM 1464 O O . GLY A 1 182 ? -21.420 -1.044 24.761 1.00 80.19 182 GLY A O 1
ATOM 1465 N N . TYR A 1 183 ? -21.821 -0.557 26.916 1.00 80.38 183 TYR A N 1
ATOM 1466 C CA . TYR A 1 183 ? -22.398 -1.869 27.237 1.00 80.38 183 TYR A CA 1
ATOM 1467 C C . TYR A 1 183 ? -23.858 -1.934 26.783 1.00 80.38 183 TYR A C 1
ATOM 1469 O O . TYR A 1 183 ? -24.612 -0.976 26.970 1.00 80.38 183 TYR A O 1
ATOM 1477 N N . ASP A 1 184 ? -24.299 -3.062 26.230 1.00 82.12 184 ASP A N 1
ATOM 1478 C CA . ASP A 1 184 ? -25.732 -3.239 25.985 1.00 82.12 184 ASP A CA 1
ATOM 1479 C C . ASP A 1 184 ? -26.510 -3.438 27.305 1.00 82.12 184 ASP A C 1
ATOM 1481 O O . ASP A 1 184 ? -25.931 -3.649 28.372 1.00 82.12 184 ASP A O 1
ATOM 1485 N N . ALA A 1 185 ? -27.842 -3.338 27.261 1.00 75.94 185 ALA A N 1
ATOM 1486 C CA . ALA A 1 185 ? -28.674 -3.402 28.466 1.00 75.94 185 ALA A CA 1
ATOM 1487 C C . ALA A 1 185 ? -28.567 -4.747 29.212 1.00 75.94 185 ALA A C 1
ATOM 1489 O O . ALA A 1 185 ? -28.650 -4.779 30.441 1.00 75.94 185 ALA A O 1
ATOM 1490 N N . VAL A 1 186 ? -28.374 -5.852 28.487 1.00 74.38 186 VAL A N 1
ATOM 1491 C CA . VAL A 1 186 ? -28.251 -7.195 29.069 1.00 74.38 186 VAL A CA 1
ATOM 1492 C C . VAL A 1 186 ? -26.877 -7.350 29.713 1.00 74.38 186 VAL A C 1
ATOM 1494 O O . VAL A 1 186 ? -26.773 -7.828 30.842 1.00 74.38 186 VAL A O 1
ATOM 1497 N N . GLU A 1 187 ? -25.824 -6.897 29.038 1.00 73.81 187 GLU A N 1
ATOM 1498 C CA . GLU A 1 187 ? -24.456 -6.899 29.551 1.00 73.81 187 GLU A CA 1
ATOM 1499 C C . GLU A 1 187 ? -24.294 -5.985 30.767 1.00 73.81 187 GLU A C 1
ATOM 1501 O O . GLU A 1 187 ? -23.658 -6.375 31.749 1.00 73.81 187 GLU A O 1
ATOM 1506 N N . ALA A 1 188 ? -24.883 -4.788 30.729 1.00 84.56 188 ALA A N 1
ATOM 1507 C CA . ALA A 1 188 ? -24.893 -3.854 31.846 1.00 84.56 188 ALA A CA 1
ATOM 1508 C C . ALA A 1 188 ? -25.587 -4.473 33.067 1.00 84.56 188 ALA A C 1
ATOM 1510 O O . ALA A 1 188 ? -25.009 -4.463 34.154 1.00 84.56 188 ALA A O 1
ATOM 1511 N N . GLN A 1 189 ? -26.761 -5.090 32.887 1.00 81.50 189 GLN A N 1
ATOM 1512 C CA . GLN A 1 189 ? -27.457 -5.792 33.969 1.00 81.50 189 GLN A CA 1
ATOM 1513 C C . GLN A 1 189 ? -26.621 -6.956 34.515 1.00 81.50 189 GLN A C 1
ATOM 1515 O O . GLN A 1 189 ? -26.401 -7.044 35.717 1.00 81.50 189 GLN A O 1
ATOM 1520 N N . TYR A 1 190 ? -26.053 -7.790 33.643 1.00 78.19 190 TYR A N 1
ATOM 1521 C CA . TYR A 1 190 ? -25.184 -8.901 34.040 1.00 78.19 190 TYR A CA 1
ATOM 1522 C C . TYR A 1 190 ? -23.934 -8.436 34.810 1.00 78.19 190 TYR A C 1
ATOM 1524 O O . TYR A 1 190 ? -23.449 -9.104 35.729 1.00 78.19 190 TYR A O 1
ATOM 1532 N N . ILE A 1 191 ? -23.382 -7.273 34.453 1.00 80.44 191 ILE A N 1
ATOM 1533 C CA . ILE A 1 191 ? -22.277 -6.643 35.180 1.00 80.44 191 ILE A CA 1
ATOM 1534 C C . ILE A 1 191 ? -22.697 -6.279 36.600 1.00 80.44 191 ILE A C 1
ATOM 1536 O O . ILE A 1 191 ? -21.933 -6.577 37.525 1.00 80.44 191 ILE A O 1
ATOM 1540 N N . LEU A 1 192 ? -23.866 -5.659 36.757 1.00 81.94 192 LEU A N 1
ATOM 1541 C CA . LEU A 1 192 ? -24.414 -5.306 38.061 1.00 81.94 192 LEU A CA 1
ATOM 1542 C C . LEU A 1 192 ? -24.709 -6.569 38.874 1.00 81.94 192 LEU A C 1
ATOM 1544 O O . LEU A 1 192 ? -24.182 -6.683 39.971 1.00 81.94 192 LEU A O 1
ATOM 1548 N N . ASP A 1 193 ? -25.379 -7.569 38.303 1.00 74.81 193 ASP A N 1
ATOM 1549 C CA . ASP A 1 193 ? -25.750 -8.816 38.990 1.00 74.81 193 ASP A CA 1
ATOM 1550 C C . ASP A 1 193 ? -24.541 -9.596 39.539 1.00 74.81 193 ASP A C 1
ATOM 1552 O O . ASP A 1 193 ? -24.610 -10.213 40.604 1.00 74.81 193 ASP A O 1
ATOM 1556 N N . ILE A 1 194 ? -23.413 -9.585 38.817 1.00 73.56 194 ILE A N 1
ATOM 1557 C CA . ILE A 1 194 ? -22.184 -10.262 39.260 1.00 73.56 194 ILE A CA 1
ATOM 1558 C C . ILE A 1 194 ? -21.420 -9.446 40.299 1.00 73.56 194 ILE A C 1
ATOM 1560 O O . ILE A 1 194 ? -20.882 -10.014 41.251 1.00 73.56 194 ILE A O 1
ATOM 1564 N N . ARG A 1 195 ? -21.233 -8.145 40.047 1.00 67.31 195 ARG A N 1
ATOM 1565 C CA . ARG A 1 195 ? -20.283 -7.323 40.820 1.00 67.31 195 ARG A CA 1
ATOM 1566 C C . ARG A 1 195 ? -20.936 -6.594 41.983 1.00 67.31 195 ARG A C 1
ATOM 1568 O O . ARG A 1 195 ? -20.237 -6.219 42.921 1.00 67.31 195 ARG A O 1
ATOM 1575 N N . ILE A 1 196 ? -22.245 -6.427 41.931 1.00 60.94 196 ILE A N 1
ATOM 1576 C CA . ILE A 1 196 ? -23.074 -5.907 43.002 1.00 60.94 196 ILE A CA 1
ATOM 1577 C C . ILE A 1 196 ? -23.940 -7.089 43.405 1.00 60.94 196 ILE A C 1
ATOM 1579 O O . ILE A 1 196 ? -24.972 -7.326 42.782 1.00 60.94 196 ILE A O 1
ATOM 1583 N N . PRO A 1 197 ? -23.505 -7.901 44.390 1.00 53.34 197 PRO A N 1
ATOM 1584 C CA . PRO A 1 197 ? -24.394 -8.918 44.923 1.00 53.34 197 PRO A CA 1
ATOM 1585 C C . PRO A 1 197 ? -25.700 -8.204 45.270 1.00 53.34 197 PRO A C 1
ATOM 1587 O O . PRO A 1 197 ? -25.616 -7.123 45.867 1.00 53.34 197 PRO A O 1
ATOM 1590 N N . PRO A 1 198 ? -26.861 -8.748 44.856 1.00 45.09 198 PRO A N 1
ATOM 1591 C CA . PRO A 1 198 ? -28.127 -8.043 44.939 1.00 45.09 198 PRO A CA 1
ATOM 1592 C C . PRO A 1 198 ? -28.217 -7.436 46.322 1.00 45.09 198 PRO A C 1
ATOM 1594 O O . PRO A 1 198 ? -27.926 -8.129 47.312 1.00 45.09 198 PRO A O 1
ATOM 1597 N N . ILE A 1 199 ? -28.556 -6.145 46.393 1.00 41.41 199 ILE A N 1
ATOM 1598 C CA . ILE A 1 199 ? -28.946 -5.545 47.659 1.00 41.41 199 ILE A CA 1
ATOM 1599 C C . ILE A 1 199 ? -30.055 -6.459 48.157 1.00 41.41 199 ILE A C 1
ATOM 1601 O O . ILE A 1 199 ? -31.181 -6.419 47.666 1.00 41.41 199 ILE A O 1
ATOM 1605 N N . LYS A 1 200 ? -29.722 -7.344 49.105 1.00 36.25 200 LYS A N 1
ATOM 1606 C CA . LYS A 1 200 ? -30.732 -8.037 49.882 1.00 36.25 200 LYS A CA 1
ATOM 1607 C C . LYS A 1 200 ? -31.595 -6.893 50.389 1.00 36.25 200 LYS A C 1
ATOM 1609 O O . LYS A 1 200 ? -31.018 -6.019 51.054 1.00 36.25 200 LYS A O 1
ATOM 1614 N N . PRO A 1 201 ? -32.895 -6.831 50.038 1.00 35.62 201 PRO A N 1
ATOM 1615 C CA . PRO A 1 201 ? -33.775 -5.826 50.606 1.00 35.62 201 PRO A CA 1
ATOM 1616 C C . PRO A 1 201 ? -33.491 -5.846 52.098 1.00 35.62 201 PRO A C 1
ATOM 1618 O O . PRO A 1 201 ? -33.415 -6.941 52.668 1.00 35.62 201 PRO A O 1
ATOM 1621 N N . ALA A 1 202 ? -33.117 -4.666 52.618 1.00 34.97 202 ALA A N 1
ATOM 1622 C CA . ALA A 1 202 ? -32.512 -4.454 53.930 1.00 34.97 202 ALA A CA 1
ATOM 1623 C C . ALA A 1 202 ? -32.944 -5.563 54.866 1.00 34.97 202 ALA A C 1
ATOM 1625 O O . ALA A 1 202 ? -34.148 -5.680 55.040 1.00 34.97 202 ALA A O 1
ATOM 1626 N N . ALA A 1 203 ? -32.001 -6.386 55.347 1.00 36.06 203 ALA A N 1
ATOM 1627 C CA . ALA A 1 203 ? -32.282 -7.580 56.129 1.00 36.06 203 ALA A CA 1
ATOM 1628 C C . ALA A 1 203 ? -33.451 -7.338 57.096 1.00 36.06 203 ALA A C 1
ATOM 1630 O O . ALA A 1 203 ? -33.252 -6.927 58.238 1.00 36.06 203 ALA A O 1
ATOM 1631 N N . MET A 1 204 ? -34.675 -7.630 56.640 1.00 38.16 204 MET A N 1
ATOM 1632 C CA . MET A 1 204 ? -35.702 -8.123 57.516 1.00 38.16 204 MET A CA 1
ATOM 1633 C C . MET A 1 204 ? -35.014 -9.335 58.092 1.00 38.16 204 MET A C 1
ATOM 1635 O O . MET A 1 204 ? -34.513 -10.192 57.349 1.00 38.16 204 MET A O 1
ATOM 1639 N N . ALA A 1 205 ? -34.843 -9.304 59.411 1.00 37.38 205 ALA A N 1
ATOM 1640 C CA . ALA A 1 205 ? -34.451 -10.469 60.164 1.00 37.38 205 ALA A CA 1
ATOM 1641 C C . ALA A 1 205 ? -35.119 -11.662 59.489 1.00 37.38 205 ALA A C 1
ATOM 1643 O O . ALA A 1 205 ? -36.307 -11.593 59.175 1.00 37.38 205 ALA A O 1
ATOM 1644 N N . LYS A 1 206 ? -34.345 -12.702 59.173 1.00 42.12 206 LYS A N 1
ATOM 1645 C CA . LYS A 1 206 ? -34.941 -13.990 58.856 1.00 42.12 206 LYS A CA 1
ATOM 1646 C C . LYS A 1 206 ? -35.800 -14.298 60.077 1.00 42.12 206 LYS A C 1
ATOM 1648 O O . LYS A 1 206 ? -35.243 -14.694 61.104 1.00 42.12 206 LYS A O 1
ATOM 1653 N N . GLU A 1 207 ? -37.089 -13.957 60.027 1.00 42.03 207 GLU A N 1
ATOM 1654 C CA . GLU A 1 207 ? -38.026 -14.334 61.062 1.00 42.03 207 GLU A CA 1
ATOM 1655 C C . GLU A 1 207 ? -37.893 -15.844 61.083 1.00 42.03 207 GLU A C 1
ATOM 1657 O O . GLU A 1 207 ? -37.933 -16.520 60.054 1.00 42.03 207 GLU A O 1
ATOM 1662 N N . ARG A 1 208 ? -37.455 -16.352 62.230 1.00 51.19 208 ARG A N 1
ATOM 1663 C CA . ARG A 1 208 ? -37.302 -17.784 62.389 1.00 51.19 208 ARG A CA 1
ATOM 1664 C C . ARG A 1 208 ? -38.725 -18.304 62.361 1.00 51.19 208 ARG A C 1
ATOM 1666 O O . ARG A 1 208 ? -39.442 -18.112 63.338 1.00 51.19 208 ARG A O 1
ATOM 1673 N N . ASP A 1 209 ? -39.117 -18.882 61.234 1.00 60.00 209 ASP A N 1
ATOM 1674 C CA . ASP A 1 209 ? -40.402 -19.551 61.120 1.00 60.00 209 ASP A CA 1
ATOM 1675 C C . ASP A 1 209 ? -40.492 -20.602 62.226 1.00 60.00 209 ASP A C 1
ATOM 1677 O O . ASP A 1 209 ? -39.518 -21.317 62.504 1.00 60.00 209 ASP A O 1
ATOM 1681 N N . LEU A 1 210 ? -41.646 -20.663 62.889 1.00 74.69 210 LEU A N 1
ATOM 1682 C CA . LEU A 1 210 ? -41.896 -21.682 63.895 1.00 74.69 210 LEU A CA 1
ATOM 1683 C C . LEU A 1 210 ? -41.750 -23.055 63.241 1.00 74.69 210 LEU A C 1
ATOM 1685 O O . LEU A 1 210 ? -42.299 -23.337 62.177 1.00 74.69 210 LEU A O 1
ATOM 1689 N N . THR A 1 211 ? -41.020 -23.942 63.897 1.00 84.94 211 THR A N 1
ATOM 1690 C CA . THR A 1 211 ? -40.993 -25.348 63.507 1.00 84.94 211 THR A CA 1
ATOM 1691 C C . THR A 1 211 ? -42.359 -25.988 63.771 1.00 84.94 211 THR A C 1
ATOM 1693 O O . THR A 1 211 ? -43.084 -25.584 64.682 1.00 84.94 211 THR A O 1
ATOM 1696 N N . LYS A 1 212 ? -42.674 -27.082 63.061 1.00 83.44 212 LYS A N 1
ATOM 1697 C CA . LYS A 1 212 ? -43.850 -27.935 63.338 1.00 83.44 212 LYS A CA 1
ATOM 1698 C C . LYS A 1 212 ? -44.010 -28.240 64.836 1.00 83.44 212 LYS A C 1
ATOM 1700 O O . LYS A 1 212 ? -45.112 -28.197 65.369 1.00 83.44 212 LYS A O 1
ATOM 1705 N N . ALA A 1 213 ? -42.901 -28.507 65.530 1.00 82.62 213 ALA A N 1
ATOM 1706 C CA . ALA A 1 213 ? -42.896 -28.796 66.962 1.00 82.62 213 ALA A CA 1
ATOM 1707 C C . ALA A 1 213 ? -43.235 -27.573 67.835 1.00 82.62 213 ALA A C 1
ATOM 1709 O O . ALA A 1 213 ? -43.872 -27.720 68.878 1.00 82.62 213 ALA A O 1
ATOM 1710 N N . GLU A 1 214 ? -42.819 -26.371 67.433 1.00 87.94 214 GLU A N 1
ATOM 1711 C CA . GLU A 1 214 ? -43.134 -25.128 68.144 1.00 87.94 214 GLU A CA 1
ATOM 1712 C C . GLU A 1 214 ? -44.599 -24.726 67.968 1.00 87.94 214 GLU A C 1
ATOM 1714 O O . GLU A 1 214 ? -45.217 -24.327 68.954 1.00 87.94 214 GLU A O 1
ATOM 1719 N N . ILE A 1 215 ? -45.172 -24.916 66.773 1.00 88.00 215 ILE A N 1
ATOM 1720 C CA . ILE A 1 215 ? -46.604 -24.694 66.506 1.00 88.00 215 ILE A CA 1
ATOM 1721 C C . ILE A 1 215 ? -47.449 -25.633 67.370 1.00 88.00 215 ILE A C 1
ATOM 1723 O O . ILE A 1 215 ? -48.278 -25.178 68.156 1.00 88.00 215 ILE A O 1
ATOM 1727 N N . VAL A 1 216 ? -47.164 -26.938 67.323 1.00 86.25 216 VAL A N 1
ATOM 1728 C CA . VAL A 1 216 ? -47.831 -27.957 68.152 1.00 86.25 216 VAL A CA 1
ATOM 1729 C C . VAL A 1 216 ? -47.741 -27.617 69.644 1.00 86.25 216 VAL A C 1
ATOM 1731 O O . VAL A 1 216 ? -48.722 -27.715 70.382 1.00 86.25 216 VAL A O 1
ATOM 1734 N N . LYS A 1 217 ? -46.565 -27.183 70.113 1.00 85.94 217 LYS A N 1
ATOM 1735 C CA . LYS A 1 217 ? -46.362 -26.767 71.507 1.00 85.94 217 LYS A CA 1
ATOM 1736 C C . LYS A 1 217 ? -47.139 -25.494 71.850 1.00 85.94 217 LYS A C 1
ATOM 1738 O O . LYS A 1 217 ? -47.565 -25.361 72.994 1.00 85.94 217 LYS A O 1
ATOM 1743 N N . GLY A 1 218 ? -47.293 -24.575 70.899 1.00 86.12 218 GLY A N 1
ATOM 1744 C CA . GLY A 1 218 ? -48.106 -23.368 71.024 1.00 86.12 218 GLY A CA 1
ATOM 1745 C C . GLY A 1 218 ? -49.579 -23.701 71.235 1.00 86.12 218 GLY A C 1
ATOM 1746 O O . GLY A 1 218 ? -50.158 -23.221 72.208 1.00 86.12 218 GLY A O 1
ATOM 1747 N N . VAL A 1 219 ? -50.140 -24.591 70.407 1.00 85.19 219 VAL A N 1
ATOM 1748 C CA . VAL A 1 219 ? -51.530 -25.059 70.552 1.00 85.19 219 VAL A CA 1
ATOM 1749 C C . VAL A 1 219 ? -51.713 -25.812 71.873 1.00 85.19 219 VAL A C 1
ATOM 1751 O O . VAL A 1 219 ? -52.608 -25.495 72.648 1.00 85.19 219 VAL A O 1
ATOM 1754 N N . LYS A 1 220 ? -50.802 -26.735 72.213 1.00 83.69 220 LYS A N 1
ATOM 1755 C CA . LYS A 1 220 ? -50.848 -27.497 73.478 1.00 83.69 220 LYS A CA 1
ATOM 1756 C C . LYS A 1 220 ? -50.777 -26.624 74.737 1.00 83.69 220 LYS A C 1
ATOM 1758 O O . LYS A 1 220 ? -51.235 -27.033 75.798 1.00 83.69 220 LYS A O 1
ATOM 1763 N N . LYS A 1 221 ? -50.135 -25.458 74.650 1.00 84.69 221 LYS A N 1
ATOM 1764 C CA . LYS A 1 221 ? -50.040 -24.484 75.748 1.00 84.69 221 LYS A CA 1
ATOM 1765 C C . LYS A 1 221 ? -51.141 -23.423 75.705 1.00 84.69 221 LYS A C 1
ATOM 1767 O O . LYS A 1 221 ? -51.046 -22.470 76.474 1.00 84.69 221 LYS A O 1
ATOM 1772 N N . GLU A 1 222 ? -52.110 -23.559 74.798 1.00 82.94 222 GLU A N 1
ATOM 1773 C CA . GLU A 1 222 ? -53.190 -22.590 74.567 1.00 82.94 222 GLU A CA 1
ATOM 1774 C C . GLU A 1 222 ? -52.668 -21.171 74.254 1.00 82.94 222 GLU A C 1
ATOM 1776 O O . GLU A 1 222 ? -53.329 -20.171 74.512 1.00 82.94 222 GLU A O 1
ATOM 1781 N N . ILE A 1 223 ? -51.451 -21.068 73.700 1.00 85.06 223 ILE A N 1
ATOM 1782 C CA . ILE A 1 223 ? -50.847 -19.791 73.277 1.00 85.06 223 ILE A CA 1
ATOM 1783 C C . ILE A 1 223 ? -51.426 -19.352 71.924 1.00 85.06 223 ILE A C 1
ATOM 1785 O O . ILE A 1 223 ? -51.518 -18.159 71.646 1.00 85.06 223 ILE A O 1
ATOM 1789 N N . ILE A 1 224 ? -51.809 -20.323 71.094 1.00 83.12 224 ILE A N 1
ATOM 1790 C CA . ILE A 1 224 ? -52.516 -20.151 69.822 1.00 83.12 224 ILE A CA 1
ATOM 1791 C C . ILE A 1 224 ? -53.668 -21.162 69.760 1.00 83.12 224 ILE A C 1
ATOM 1793 O O . ILE A 1 224 ? -53.594 -22.216 70.395 1.00 83.12 224 ILE A O 1
ATOM 1797 N N . THR A 1 225 ? -54.734 -20.846 69.025 1.00 85.00 225 THR A N 1
ATOM 1798 C CA . THR A 1 225 ? -55.894 -21.739 68.865 1.00 85.00 225 THR A CA 1
ATOM 1799 C C . THR A 1 225 ? -55.592 -22.898 67.914 1.00 85.00 225 THR A C 1
ATOM 1801 O O . THR A 1 225 ? -54.597 -22.877 67.186 1.00 85.00 225 THR A O 1
ATOM 1804 N N . TRP A 1 226 ? -56.474 -23.901 67.894 1.00 86.19 226 TRP A N 1
ATOM 1805 C CA . TRP A 1 226 ? -56.406 -25.000 66.929 1.00 86.19 226 TRP A CA 1
ATOM 1806 C C . TRP A 1 226 ? -56.355 -24.483 65.487 1.00 86.19 226 TRP A C 1
ATOM 1808 O O . TRP A 1 226 ? -55.403 -24.776 64.771 1.00 86.19 226 TRP A O 1
ATOM 1818 N N . ASP A 1 227 ? -57.301 -23.620 65.109 1.00 79.81 227 ASP A N 1
ATOM 1819 C CA . ASP A 1 227 ? -57.385 -23.043 63.761 1.00 79.81 227 ASP A CA 1
ATOM 1820 C C . ASP A 1 227 ? -56.131 -22.242 63.392 1.00 79.81 227 ASP A C 1
ATOM 1822 O O . ASP A 1 227 ? -55.644 -22.309 62.265 1.00 79.81 227 ASP A O 1
ATOM 1826 N N . GLN A 1 228 ? -55.558 -21.506 64.353 1.00 79.50 228 GLN A N 1
ATOM 1827 C CA . GLN A 1 228 ? -54.308 -20.772 64.148 1.00 79.50 228 GLN A CA 1
ATOM 1828 C C . GLN A 1 228 ? -53.126 -21.721 63.931 1.00 79.50 228 GLN A C 1
ATOM 1830 O O . GLN A 1 228 ? -52.297 -21.473 63.056 1.00 79.50 228 GLN A O 1
ATOM 1835 N N . GLY A 1 229 ? -53.050 -22.809 64.699 1.00 87.44 229 GLY A N 1
ATOM 1836 C CA . GLY A 1 229 ? -52.044 -23.849 64.507 1.00 87.44 229 GLY A CA 1
ATOM 1837 C C . GLY A 1 229 ? -52.190 -24.563 63.163 1.00 87.44 229 GLY A C 1
ATOM 1838 O O . GLY A 1 229 ? -51.187 -24.768 62.479 1.00 87.44 229 GLY A O 1
ATOM 1839 N N . SER A 1 230 ? -53.424 -24.886 62.768 1.00 87.06 230 SER A N 1
ATOM 1840 C CA . SER A 1 230 ? -53.733 -25.573 61.512 1.00 87.06 230 SER A CA 1
ATOM 1841 C C . SER A 1 230 ? -53.357 -24.690 60.321 1.00 87.06 230 SER A C 1
ATOM 1843 O O . SER A 1 230 ? -52.560 -25.089 59.474 1.00 87.06 230 SER A O 1
ATOM 1845 N N . PHE A 1 231 ? -53.752 -23.412 60.346 1.00 78.38 231 PHE A N 1
ATOM 1846 C CA . PHE A 1 231 ? -53.360 -22.426 59.335 1.00 78.38 231 PHE A CA 1
ATOM 1847 C C . PHE A 1 231 ? -51.837 -22.244 59.226 1.00 78.38 231 PHE A C 1
ATOM 1849 O O . PHE A 1 231 ? -51.296 -22.121 58.125 1.00 78.38 231 PHE A O 1
ATOM 1856 N N . MET A 1 232 ? -51.112 -22.241 60.351 1.00 87.00 232 MET A N 1
ATOM 1857 C CA . MET A 1 232 ? -49.648 -22.161 60.336 1.00 87.00 232 MET A CA 1
ATOM 1858 C C . MET A 1 232 ? -49.004 -23.400 59.702 1.00 87.00 232 MET A C 1
ATOM 1860 O O . MET A 1 232 ? -48.034 -23.252 58.964 1.00 87.00 232 MET A O 1
ATOM 1864 N N . LEU A 1 233 ? -49.538 -24.601 59.940 1.00 85.00 233 LEU A N 1
ATOM 1865 C CA . LEU A 1 233 ? -49.060 -25.834 59.304 1.00 85.00 233 LEU A CA 1
ATOM 1866 C C . LEU A 1 233 ? -49.396 -25.866 57.808 1.00 85.00 233 LEU A C 1
ATOM 1868 O O . LEU A 1 233 ? -48.531 -26.214 57.006 1.00 85.00 233 LEU A O 1
ATOM 1872 N N . ILE A 1 234 ? -50.582 -25.408 57.409 1.00 81.75 234 ILE A N 1
ATOM 1873 C CA . ILE A 1 234 ? -50.950 -25.289 55.992 1.00 81.75 234 ILE A CA 1
ATOM 1874 C C . ILE A 1 234 ? -49.981 -24.354 55.253 1.00 81.75 234 ILE A C 1
ATOM 1876 O O . ILE A 1 234 ? -49.471 -24.690 54.186 1.00 81.75 234 ILE A O 1
ATOM 1880 N N . ASN A 1 235 ? -49.608 -23.224 55.864 1.00 79.12 235 ASN A N 1
ATOM 1881 C CA . ASN A 1 235 ? -48.597 -22.317 55.302 1.00 79.12 235 ASN A CA 1
ATOM 1882 C C . ASN A 1 235 ? -47.181 -22.918 55.243 1.00 79.12 235 ASN A C 1
ATOM 1884 O O . ASN A 1 235 ? -46.344 -22.430 54.483 1.00 79.12 235 ASN A O 1
ATOM 1888 N N . MET A 1 236 ? -46.901 -23.974 56.013 1.00 79.88 236 MET A N 1
ATOM 1889 C CA . MET A 1 236 ? -45.664 -24.757 55.900 1.00 79.88 236 MET A CA 1
ATOM 1890 C C . MET A 1 236 ? -45.722 -25.822 54.791 1.00 79.88 236 MET A C 1
ATOM 1892 O O . MET A 1 236 ? -44.704 -26.467 54.534 1.00 79.88 236 MET A O 1
ATOM 1896 N N . GLY A 1 237 ? -46.873 -25.995 54.133 1.00 79.94 237 GLY A N 1
ATOM 1897 C CA . GLY A 1 237 ? -47.067 -26.911 53.009 1.00 79.94 237 GLY A CA 1
ATOM 1898 C C . GLY A 1 237 ? -47.698 -28.259 53.361 1.00 79.94 237 GLY A C 1
ATOM 1899 O O . GLY A 1 237 ? -47.616 -29.163 52.535 1.00 79.94 237 GLY A O 1
ATOM 1900 N N . TYR A 1 238 ? -48.289 -28.405 54.551 1.00 82.56 238 TYR A N 1
ATOM 1901 C CA . TYR A 1 238 ? -49.170 -29.537 54.862 1.00 82.56 238 TYR A CA 1
ATOM 1902 C C . TYR A 1 238 ? -50.561 -29.282 54.274 1.00 82.56 238 TYR A C 1
ATOM 1904 O O . TYR A 1 238 ? -50.990 -28.129 54.194 1.00 82.56 238 TYR A O 1
ATOM 1912 N N . ASP A 1 239 ? -51.273 -30.327 53.865 1.00 90.75 239 ASP A N 1
ATOM 1913 C CA . ASP A 1 239 ? -52.702 -30.178 53.573 1.00 90.75 239 ASP A CA 1
ATOM 1914 C C . ASP A 1 239 ? -53.537 -30.065 54.869 1.00 90.75 239 ASP A C 1
ATOM 1916 O O . ASP A 1 239 ? -53.011 -30.148 55.981 1.00 90.75 239 ASP A O 1
ATOM 1920 N N . GLU A 1 240 ? -54.832 -29.779 54.728 1.00 81.06 240 GLU A N 1
ATOM 1921 C CA . GLU A 1 240 ? -55.746 -29.564 55.858 1.00 81.06 240 GLU A CA 1
ATOM 1922 C C . GLU A 1 240 ? -55.867 -30.813 56.747 1.00 81.06 240 GLU A C 1
ATOM 1924 O O . GLU A 1 240 ? -55.739 -30.714 57.970 1.00 81.06 240 GLU A O 1
ATOM 1929 N N . ASP A 1 241 ? -55.988 -31.995 56.136 1.00 83.38 241 ASP A N 1
ATOM 1930 C CA . ASP A 1 241 ? -56.085 -33.274 56.844 1.00 83.38 241 ASP A CA 1
ATOM 1931 C C . ASP A 1 241 ? -54.774 -33.601 57.581 1.00 83.38 241 ASP A C 1
ATOM 1933 O O . ASP A 1 241 ? -54.776 -34.068 58.725 1.00 83.38 241 ASP A O 1
ATOM 1937 N N . GLU A 1 242 ? -53.627 -33.333 56.953 1.00 87.25 242 GLU A N 1
ATOM 1938 C CA . GLU A 1 242 ? -52.300 -33.495 57.542 1.00 87.25 242 GLU A CA 1
ATOM 1939 C C . GLU A 1 242 ? -52.074 -32.531 58.711 1.00 87.25 242 GLU A C 1
ATOM 1941 O O . GLU A 1 242 ? -51.531 -32.938 59.745 1.00 87.25 242 GLU A O 1
ATOM 1946 N N . ALA A 1 243 ? -52.474 -31.265 58.575 1.00 88.25 243 ALA A N 1
ATOM 1947 C CA . ALA A 1 243 ? -52.356 -30.257 59.623 1.00 88.25 243 ALA A CA 1
ATOM 1948 C C . ALA A 1 243 ? -53.186 -30.639 60.857 1.00 88.25 243 ALA A C 1
ATOM 1950 O O . ALA A 1 243 ? -52.658 -30.643 61.977 1.00 88.25 243 ALA A O 1
ATOM 1951 N N . ASP A 1 244 ? -54.438 -31.044 60.651 1.00 85.75 244 ASP A N 1
ATOM 1952 C CA . ASP A 1 244 ? -55.322 -31.496 61.723 1.00 85.75 244 ASP A CA 1
ATOM 1953 C C . ASP A 1 244 ? -54.822 -32.786 62.371 1.00 85.75 244 ASP A C 1
ATOM 1955 O O . ASP A 1 244 ? -54.766 -32.880 63.601 1.00 85.75 244 ASP A O 1
ATOM 1959 N N . PHE A 1 245 ? -54.359 -33.754 61.576 1.00 85.25 245 PHE A N 1
ATOM 1960 C CA . PHE A 1 245 ? -53.750 -34.974 62.099 1.00 85.25 245 PHE A CA 1
ATOM 1961 C C . PHE A 1 245 ? -52.531 -34.662 62.976 1.00 85.25 245 PHE A C 1
ATOM 1963 O O . PHE A 1 245 ? -52.397 -35.199 64.077 1.00 85.25 245 PHE A O 1
ATOM 1970 N N . ILE A 1 246 ? -51.648 -33.761 62.534 1.00 86.69 246 ILE A N 1
ATOM 1971 C CA . ILE A 1 246 ? -50.454 -33.342 63.281 1.00 86.69 246 ILE A CA 1
ATOM 1972 C C . ILE A 1 246 ? -50.817 -32.726 64.631 1.00 86.69 246 ILE A C 1
ATOM 1974 O O . ILE A 1 246 ? -50.131 -32.998 65.623 1.00 86.69 246 ILE A O 1
ATOM 1978 N N . LEU A 1 247 ? -51.846 -31.885 64.686 1.00 87.62 247 LEU A N 1
ATOM 1979 C CA . LEU A 1 247 ? -52.295 -31.282 65.937 1.00 87.62 247 LEU A CA 1
ATOM 1980 C C . LEU A 1 247 ? -52.953 -32.330 66.841 1.00 87.62 247 LEU A C 1
ATOM 1982 O O . LEU A 1 247 ? -52.562 -32.453 68.005 1.00 87.62 247 LEU A O 1
ATOM 1986 N N . ALA A 1 248 ? -53.848 -33.152 66.296 1.00 84.12 248 ALA A N 1
ATOM 1987 C CA . ALA A 1 248 ? -54.586 -34.176 67.032 1.00 84.12 248 ALA A CA 1
ATOM 1988 C C . ALA A 1 248 ? -53.674 -35.179 67.744 1.00 84.12 248 ALA A C 1
ATOM 1990 O O . ALA A 1 248 ? -53.780 -35.346 68.962 1.00 84.12 248 ALA A O 1
ATOM 1991 N N . ILE A 1 249 ? -52.707 -35.770 67.035 1.00 82.88 249 ILE A N 1
ATOM 1992 C CA . ILE A 1 249 ? -51.819 -36.790 67.622 1.00 82.88 249 ILE A CA 1
ATOM 1993 C C . ILE A 1 249 ? -50.924 -36.243 68.741 1.00 82.88 249 ILE A C 1
ATOM 1995 O O . ILE A 1 249 ? -50.407 -37.003 69.556 1.00 82.88 249 ILE A O 1
ATOM 1999 N N . ASN A 1 250 ? -50.683 -34.929 68.772 1.00 71.19 250 ASN A N 1
ATOM 2000 C CA . ASN A 1 250 ? -49.789 -34.305 69.748 1.00 71.19 250 ASN A CA 1
ATOM 2001 C C . ASN A 1 250 ? -50.531 -33.640 70.923 1.00 71.19 250 ASN A C 1
ATOM 2003 O O . ASN A 1 250 ? -49.901 -33.303 71.939 1.00 71.19 250 ASN A O 1
ATOM 2007 N N . ILE A 1 251 ? -51.847 -33.450 70.788 1.00 66.62 251 ILE A N 1
ATOM 2008 C CA . ILE A 1 251 ? -52.737 -32.828 71.779 1.00 66.62 251 ILE A CA 1
ATOM 2009 C C . ILE A 1 251 ? -53.557 -33.879 72.547 1.00 66.62 251 ILE A C 1
ATOM 2011 O O . ILE A 1 251 ? -54.175 -33.545 73.555 1.00 66.62 251 ILE A O 1
ATOM 2015 N N . GLU A 1 252 ? -53.487 -35.162 72.179 1.00 54.47 252 GLU A N 1
ATOM 2016 C CA . GLU A 1 252 ? -54.120 -36.274 72.904 1.00 54.47 252 GLU A CA 1
ATOM 2017 C C . GLU A 1 252 ? -53.531 -36.506 74.315 1.00 54.47 252 GLU A C 1
ATOM 2019 O O . GLU A 1 252 ? -52.720 -37.392 74.574 1.00 54.47 252 GLU A O 1
ATOM 2024 N N . ALA A 1 253 ? -53.927 -35.637 75.242 1.00 49.31 253 ALA A N 1
ATOM 2025 C CA . ALA A 1 253 ? -54.275 -35.906 76.630 1.00 49.31 253 ALA A CA 1
ATOM 2026 C C . ALA A 1 253 ? -54.692 -34.571 77.269 1.00 49.31 253 ALA A C 1
ATOM 2028 O O . ALA A 1 253 ? -53.889 -33.977 77.985 1.00 49.31 253 ALA A O 1
ATOM 2029 N N . LEU A 1 254 ? -55.904 -34.083 76.960 1.00 40.56 254 LEU A N 1
ATOM 2030 C CA . LEU A 1 254 ? -56.845 -33.405 77.876 1.00 40.56 254 LEU A CA 1
ATOM 2031 C C . LEU A 1 254 ? -58.041 -32.825 77.084 1.00 40.56 254 LEU A C 1
ATOM 2033 O O . LEU A 1 254 ? -57.945 -31.776 76.469 1.00 40.56 254 LEU A O 1
ATOM 2037 N N . SER A 1 255 ? -59.162 -33.555 77.129 1.00 42.72 255 SER A N 1
ATOM 2038 C CA . SER A 1 255 ? -60.564 -33.100 77.023 1.00 42.72 255 SER A CA 1
ATOM 2039 C C . SER A 1 255 ? -60.962 -32.043 75.974 1.00 42.72 255 SER A C 1
ATOM 2041 O O . SER A 1 255 ? -60.771 -30.852 76.195 1.00 42.72 255 SER A O 1
ATOM 2043 N N . GLY A 1 256 ? -61.731 -32.471 74.963 1.00 42.50 256 GLY A N 1
ATOM 2044 C CA . GLY A 1 256 ? -62.677 -31.596 74.252 1.00 42.50 256 GLY A CA 1
ATOM 2045 C C . GLY A 1 256 ? -62.515 -31.576 72.736 1.00 42.50 256 GLY A C 1
ATOM 2046 O O . GLY A 1 256 ? -62.145 -30.558 72.171 1.00 42.50 256 GLY A O 1
ATOM 2047 N N . SER A 1 257 ? -62.814 -32.700 72.087 1.00 38.19 257 SER A N 1
ATOM 2048 C CA . SER A 1 257 ? -63.053 -32.766 70.642 1.00 38.19 257 SER A CA 1
ATOM 2049 C C . SER A 1 257 ? -64.223 -31.835 70.273 1.00 38.19 257 SER A C 1
ATOM 2051 O O . SER A 1 257 ? -65.274 -31.950 70.911 1.00 38.19 257 SER A O 1
ATOM 2053 N N . PRO A 1 258 ? -64.094 -30.925 69.290 1.00 42.28 258 PRO A N 1
ATOM 2054 C CA . PRO A 1 258 ? -65.259 -30.296 68.693 1.00 42.28 258 PRO A CA 1
ATOM 2055 C C . PRO A 1 258 ? -65.963 -31.338 67.824 1.00 42.28 258 PRO A C 1
ATOM 2057 O O . PRO A 1 258 ? -65.480 -31.735 66.764 1.00 42.28 258 PRO A O 1
ATOM 2060 N N . GLU A 1 259 ? -67.106 -31.809 68.313 1.00 45.16 259 GLU A N 1
ATOM 2061 C CA . GLU A 1 259 ? -68.163 -32.343 67.467 1.00 45.16 259 GLU A CA 1
ATOM 2062 C C . GLU A 1 259 ? -68.390 -31.372 66.299 1.00 45.16 259 GLU A C 1
ATOM 2064 O O . GLU A 1 259 ? -68.664 -30.200 66.537 1.00 45.16 259 GLU A O 1
ATOM 2069 N N . THR A 1 260 ? -68.233 -31.836 65.058 1.00 37.34 260 THR A N 1
ATOM 2070 C CA . THR A 1 260 ? -69.324 -31.967 64.072 1.00 37.34 260 THR A CA 1
ATOM 2071 C C . THR A 1 260 ? -68.753 -32.276 62.686 1.00 37.34 260 THR A C 1
ATOM 2073 O O . THR A 1 260 ? -68.167 -31.405 62.057 1.00 37.34 260 THR A O 1
ATOM 2076 N N . TRP A 1 261 ? -69.030 -33.479 62.178 1.00 32.94 261 TRP A N 1
ATOM 2077 C CA . TRP A 1 261 ? -69.342 -33.691 60.762 1.00 32.94 261 TRP A CA 1
ATOM 2078 C C . TRP A 1 261 ? -70.542 -34.649 60.680 1.00 32.94 261 TRP A C 1
ATOM 2080 O O . TRP A 1 261 ? -70.432 -35.854 60.896 1.00 32.94 261 TRP A O 1
ATOM 2090 N N . SER A 1 262 ? -71.704 -34.054 60.430 1.00 37.91 262 SER A N 1
ATOM 2091 C CA . SER A 1 262 ? -72.944 -34.633 59.894 1.00 37.91 262 SER A CA 1
ATOM 2092 C C . SER A 1 262 ? -73.510 -33.508 59.018 1.00 37.91 262 SER A C 1
ATOM 2094 O O . SER A 1 262 ? -73.626 -32.397 59.532 1.00 37.91 262 SER A O 1
ATOM 2096 N N . GLU A 1 263 ? -73.798 -33.627 57.726 1.00 36.75 263 GLU A N 1
ATOM 2097 C CA . GLU A 1 263 ? -74.096 -34.742 56.809 1.00 36.75 263 GLU A CA 1
ATOM 2098 C C . GLU A 1 263 ? -73.233 -34.689 55.538 1.00 36.75 263 GLU A C 1
ATOM 2100 O O . GLU A 1 263 ? -72.785 -33.576 55.174 1.00 36.75 263 GLU A O 1
#

Organism: NCBI:txid412755

Foldseek 3Di:
DDLVVLLVCVLVVVDDLVRQLVVVVVVVDDNVVSNVSSLCSLLVSQLVVLLVCVLVVVDDLVRSLVSNVVSPNDNVVSVVSSVVSCVVSVVVVPDDDDDCPLVNLLVCCLVVVDPLVRSLVSVVVVVDDSVRSNVSNVVSVVVSVVVVVVVVPQQDLVNLLVCCLVVVDPLVVSLVSVVVVVDDSVRSVVSCVVSPVPPPPPDPDPPPQQDLVRLLVCCLVVVDDLVRSLVSVVVVPDDSVRSNVSNVVSNPDDDDDDDDDDD

pLDDT: mean 79.89, std 16.95, range [32.94, 98.31]

Sequence (263 aa):
YTRVDARRMWDLRMLSKKEVKDNYLDLGYDEEHAERMKDWTLVYVAAGDIRARFSKGWITATEARTELLEAGMPVERVDVYLEKLVKETGTERTAKERDLTKTDITRSVKKGLLTKDEGIERLQDLGYDEDEAAFIIDSTVTEAKSEEIEHDRDLSKADIIKGIADKVFTEAEGLTMLMKLGYDAVEAQYILDIRIPPIKPAAMAKERDLTKAEIVKGVKKEIITWDQGSFMLINMGYDEDEADFILAINIEALSGSPETWSE

Secondary structure (DSSP, 8-state):
--HHHHHHHHHTT-S-HHHHHHHHHHTT--HHHHHHHHHHHHHHHHHHHHHHHHHTTSS-HHHHHHHHHHTT--HHHHHHHHHHHHHHHHHHTTSSS----HHHHHHHHHTTSS-HHHHHHHHHHTT--HHHHHHHHHHHHHHHHHHHHHHHHSPPHHHHHHHHHTTSS-HHHHHHHHHHTT--HHHHHHHHHHHS----STT-----PPPHHHHHHHHHTTSS-HHHHHHHHHHTT--HHHHHHHHHHHH-SSS--------

Radius of gyration: 46.29 Å; chains: 1; bounding box: 102×59×119 Å